Protein AF-A0A956BT69-F1 (afdb_monomer)

Solvent-accessible surface area (backbone atoms only — not comparable to full-atom values): 18659 Å² total; per-residue (Å²): 144,86,83,85,78,67,73,73,64,64,70,64,62,72,68,62,61,61,62,58,53,55,53,52,24,54,54,44,19,76,58,72,73,48,60,44,89,58,40,47,78,43,78,76,44,82,52,96,82,34,38,36,31,35,38,35,43,95,88,46,41,24,47,31,38,31,52,93,88,52,58,52,53,44,74,51,70,74,81,66,92,65,95,70,88,78,92,72,92,73,78,74,57,73,68,56,60,54,52,52,50,52,53,51,48,55,52,34,60,75,66,27,44,52,76,50,75,43,63,62,84,91,45,43,46,20,34,32,38,40,35,63,68,93,55,24,34,44,36,42,38,36,32,36,76,85,36,51,39,30,40,36,37,42,31,36,63,86,69,42,78,33,69,82,18,53,40,41,34,36,28,45,88,88,40,80,78,44,65,32,58,23,62,69,16,33,30,62,41,34,57,65,70,50,40,70,55,52,42,44,89,73,66,35,30,37,35,41,70,87,45,79,43,71,60,45,70,34,48,21,53,35,43,44,53,49,48,54,48,40,50,51,12,40,74,64,36,56,68,73,32,42,53,49,36,71,67,47,69,57,74,50,45,44,74,64,33,57,52,50,47,51,51,51,50,58,75,37,19,70,56,44,34,57,40,66,71,49,56,92,84,54,69,41,50,32,39,38,38,30,40,46,85,5,54,52,46,30,41,50,64,95,59,89,53,65,66,38,25,50,44,33,18,55,68,38,65,92,53,64,40,56,64,79,21,31,48,73,48,78,46,75,36,53,73,77,87,129

Structure (mmCIF, N/CA/C/O backbone):
data_AF-A0A956BT69-F1
#
_entry.id   AF-A0A956BT69-F1
#
loop_
_atom_site.group_PDB
_atom_site.id
_atom_site.type_symbol
_atom_site.label_atom_id
_atom_site.label_alt_id
_atom_site.label_comp_id
_atom_site.label_asym_id
_atom_site.label_entity_id
_atom_site.label_seq_id
_atom_site.pdbx_PDB_ins_code
_atom_site.Cartn_x
_atom_site.Cartn_y
_atom_site.Cartn_z
_atom_site.occupancy
_atom_site.B_iso_or_equiv
_atom_site.auth_seq_id
_atom_site.auth_comp_id
_atom_site.auth_asym_id
_atom_site.auth_atom_id
_atom_site.pdbx_PDB_model_num
ATOM 1 N N . MET A 1 1 ? -34.306 -24.511 -22.616 1.00 43.56 1 MET A N 1
ATOM 2 C CA . MET A 1 1 ? -33.792 -23.808 -23.816 1.00 43.56 1 MET A CA 1
ATOM 3 C C . MET A 1 1 ? -34.308 -22.359 -23.871 1.00 43.56 1 MET A C 1
ATOM 5 O O . MET A 1 1 ? -35.189 -22.070 -24.667 1.00 43.56 1 MET A O 1
ATOM 9 N N . ARG A 1 2 ? -33.835 -21.446 -22.999 1.00 45.47 2 ARG A N 1
ATOM 10 C CA . ARG A 1 2 ? -34.312 -20.036 -22.943 1.00 45.47 2 ARG A CA 1
ATOM 11 C C . ARG A 1 2 ? -33.241 -18.977 -22.580 1.00 45.47 2 ARG A C 1
ATOM 13 O O . ARG A 1 2 ? -33.600 -17.854 -22.268 1.00 45.47 2 ARG A O 1
ATOM 20 N N . PHE A 1 3 ? -31.940 -19.286 -22.655 1.00 47.00 3 PHE A N 1
ATOM 21 C CA . PHE A 1 3 ? -30.864 -18.360 -22.230 1.00 47.00 3 PHE A CA 1
ATOM 22 C C . PHE A 1 3 ? -29.949 -17.840 -23.357 1.00 47.00 3 PHE A C 1
ATOM 24 O O . PHE A 1 3 ? -28.934 -17.211 -23.088 1.00 47.00 3 PHE A O 1
ATOM 31 N N . MET A 1 4 ? -30.305 -18.048 -24.628 1.00 46.22 4 MET A N 1
ATOM 32 C CA . MET A 1 4 ? -29.420 -17.743 -25.767 1.00 46.22 4 MET A CA 1
ATOM 33 C C . MET A 1 4 ? -29.672 -16.368 -26.427 1.00 46.22 4 MET A C 1
ATOM 35 O O . MET A 1 4 ? -29.063 -16.054 -27.442 1.00 46.22 4 MET A O 1
ATOM 39 N N . GLY A 1 5 ? -30.564 -15.537 -25.867 1.00 47.81 5 GLY A N 1
ATOM 40 C CA . GLY A 1 5 ? -31.007 -14.272 -26.481 1.00 47.81 5 GLY A CA 1
ATOM 41 C C . GLY A 1 5 ? -30.349 -12.983 -25.964 1.00 47.81 5 GLY A C 1
ATOM 42 O O . GLY A 1 5 ? -30.549 -11.933 -26.562 1.00 47.81 5 GLY A O 1
ATOM 43 N N . VAL A 1 6 ? -29.572 -13.027 -24.873 1.00 52.25 6 VAL A N 1
ATOM 44 C CA . VAL A 1 6 ? -29.058 -11.805 -24.208 1.00 52.25 6 VAL A CA 1
ATOM 45 C C . VAL A 1 6 ? -27.625 -11.444 -24.639 1.00 52.25 6 VAL A C 1
ATOM 47 O O . VAL A 1 6 ? -27.215 -10.292 -24.534 1.00 52.25 6 VAL A O 1
ATOM 50 N N . ILE A 1 7 ? -26.870 -12.385 -25.218 1.00 51.25 7 ILE A N 1
ATOM 51 C CA . ILE A 1 7 ? -25.439 -12.196 -25.531 1.00 51.25 7 ILE A CA 1
ATOM 52 C C . ILE A 1 7 ? -25.203 -11.333 -26.791 1.00 51.25 7 ILE A C 1
ATOM 54 O O . ILE A 1 7 ? -24.144 -10.729 -26.938 1.00 51.25 7 ILE A O 1
ATOM 58 N N . VAL A 1 8 ? -26.196 -11.170 -27.672 1.00 51.66 8 VAL A N 1
ATOM 59 C CA . VAL A 1 8 ? -26.018 -10.427 -28.940 1.00 51.66 8 VAL A CA 1
ATOM 60 C C . VAL A 1 8 ? -26.110 -8.898 -28.767 1.00 51.66 8 VAL A C 1
ATOM 62 O O . VAL A 1 8 ? -25.608 -8.154 -29.605 1.00 51.66 8 VAL A O 1
ATOM 65 N N . ILE A 1 9 ? -26.666 -8.390 -27.660 1.00 53.84 9 ILE A N 1
ATOM 66 C CA . ILE A 1 9 ? -26.850 -6.936 -27.463 1.00 53.84 9 ILE A CA 1
ATOM 67 C C . ILE A 1 9 ? -25.584 -6.257 -26.897 1.00 53.84 9 ILE A C 1
ATOM 69 O O . ILE A 1 9 ? -25.357 -5.072 -27.141 1.00 53.84 9 ILE A O 1
ATOM 73 N N . ALA A 1 10 ? -24.694 -6.993 -26.221 1.00 51.69 10 ALA A N 1
ATOM 74 C CA . ALA A 1 10 ? -23.493 -6.417 -25.603 1.00 51.69 10 ALA A CA 1
ATOM 75 C C . ALA A 1 10 ? -22.372 -6.068 -26.609 1.00 51.69 10 ALA A C 1
ATOM 77 O O . ALA A 1 10 ? -21.609 -5.130 -26.381 1.00 51.69 10 ALA A O 1
ATOM 78 N N . ALA A 1 11 ? -22.296 -6.755 -27.756 1.00 53.62 11 ALA A N 1
ATOM 79 C CA . ALA A 1 11 ? -21.251 -6.511 -28.758 1.00 53.62 11 ALA A CA 1
ATOM 80 C C . ALA A 1 11 ? -21.463 -5.216 -29.573 1.00 53.62 11 ALA A C 1
ATOM 82 O O . ALA A 1 11 ? -20.505 -4.643 -30.090 1.00 53.62 11 ALA A O 1
ATOM 83 N N . ALA A 1 12 ? -22.696 -4.702 -29.654 1.00 55.75 12 ALA A N 1
ATOM 84 C CA . ALA A 1 12 ? -23.003 -3.483 -30.408 1.00 55.75 12 ALA A CA 1
ATOM 85 C C . ALA A 1 12 ? -22.623 -2.183 -29.666 1.00 55.75 12 ALA A C 1
ATOM 87 O O . ALA A 1 12 ? -22.457 -1.139 -30.297 1.00 55.75 12 ALA A O 1
ATOM 88 N N . ALA A 1 13 ? -22.441 -2.227 -28.341 1.00 55.25 13 ALA A N 1
ATOM 89 C CA . ALA A 1 13 ? -22.156 -1.035 -27.537 1.00 55.25 13 ALA A CA 1
ATOM 90 C C . ALA A 1 13 ? -20.693 -0.555 -27.637 1.00 55.25 13 ALA A C 1
ATOM 92 O O . ALA A 1 13 ? -20.420 0.631 -27.451 1.00 55.25 13 ALA A O 1
ATOM 93 N N . VAL A 1 14 ? -19.749 -1.439 -27.981 1.00 56.81 14 VAL A N 1
ATOM 94 C CA . VAL A 1 14 ? -18.308 -1.111 -27.995 1.00 56.81 14 VAL A CA 1
ATOM 95 C C . VAL A 1 14 ? -17.894 -0.325 -29.249 1.00 56.81 14 VAL A C 1
ATOM 97 O O . VAL A 1 14 ? -16.932 0.436 -29.213 1.00 56.81 14 VAL A O 1
ATOM 100 N N . LEU A 1 15 ? -18.651 -0.409 -30.348 1.00 55.16 15 LEU A N 1
ATOM 101 C CA . LEU A 1 15 ? -18.325 0.305 -31.593 1.00 55.16 15 LEU A CA 1
ATOM 102 C C . LEU A 1 15 ? -18.777 1.778 -31.602 1.00 55.16 15 LEU A C 1
ATOM 104 O O . LEU A 1 15 ? -18.305 2.564 -32.424 1.00 55.16 15 LEU A O 1
ATOM 108 N N . ALA A 1 16 ? -19.655 2.189 -30.682 1.00 57.00 16 ALA A N 1
ATOM 109 C CA . ALA A 1 16 ? -20.216 3.542 -30.672 1.00 57.00 16 ALA A CA 1
ATOM 110 C C . ALA A 1 16 ? -19.287 4.606 -30.049 1.00 57.00 16 ALA A C 1
ATOM 112 O O . ALA A 1 16 ? -19.453 5.802 -30.304 1.00 57.00 16 ALA A O 1
ATOM 113 N N . THR A 1 17 ? -18.286 4.210 -29.258 1.00 64.31 17 THR A N 1
ATOM 114 C CA . THR A 1 17 ? -17.391 5.150 -28.555 1.00 64.31 17 THR A CA 1
ATOM 115 C C . THR A 1 17 ? -16.343 5.787 -29.475 1.00 64.31 17 THR A C 1
ATOM 117 O O . THR A 1 17 ? -15.970 6.942 -29.266 1.00 64.31 17 THR A O 1
ATOM 120 N N . GLY A 1 18 ? -15.928 5.113 -30.555 1.00 66.56 18 GLY A N 1
ATOM 121 C CA . GLY A 1 18 ? -14.881 5.611 -31.462 1.00 66.56 18 GLY A CA 1
ATOM 122 C C . GLY A 1 18 ? -15.275 6.844 -32.292 1.00 66.56 18 GLY A C 1
ATOM 123 O O . GLY A 1 18 ? -14.442 7.709 -32.578 1.00 66.56 18 GLY A O 1
ATOM 124 N N . CYS A 1 19 ? -16.554 6.983 -32.654 1.00 81.00 19 CYS A N 1
ATOM 125 C CA . CYS A 1 19 ? -17.015 8.091 -33.497 1.00 81.00 19 CYS A CA 1
ATOM 126 C C . CYS A 1 19 ? -16.989 9.447 -32.776 1.00 81.00 19 CYS A C 1
ATOM 128 O O . CYS A 1 19 ? -16.717 10.477 -33.399 1.00 81.00 19 CYS A O 1
ATOM 130 N N . ALA A 1 20 ? -17.255 9.460 -31.468 1.00 82.69 20 ALA A N 1
ATOM 131 C CA . ALA A 1 20 ? -17.298 10.690 -30.686 1.00 82.69 20 ALA A CA 1
ATOM 132 C C . ALA A 1 20 ? -15.905 11.326 -30.558 1.00 82.69 20 ALA A C 1
ATOM 134 O O . ALA A 1 20 ? -15.764 12.538 -30.730 1.00 82.69 20 ALA A O 1
ATOM 135 N N . THR A 1 21 ? -14.876 10.509 -30.332 1.00 86.38 21 THR A N 1
ATOM 136 C CA . THR A 1 21 ? -13.490 10.966 -30.171 1.00 86.38 21 THR A CA 1
ATOM 137 C C . THR A 1 21 ? -12.932 11.537 -31.471 1.00 86.38 21 THR A C 1
ATOM 139 O O . THR A 1 21 ? -12.280 12.579 -31.460 1.00 86.38 21 THR A O 1
ATOM 142 N N . ARG A 1 22 ? -13.254 10.922 -32.619 1.00 91.00 22 ARG A N 1
ATOM 143 C CA . ARG A 1 22 ? -12.793 11.398 -33.934 1.00 91.00 22 ARG A CA 1
ATOM 144 C C . ARG A 1 22 ? -13.307 12.803 -34.263 1.00 91.00 22 ARG A C 1
ATOM 146 O O . ARG A 1 22 ? -12.554 13.614 -34.797 1.00 91.00 22 ARG A O 1
ATOM 153 N N . ARG A 1 23 ? -14.562 13.112 -33.906 1.00 92.31 23 ARG A N 1
ATOM 154 C CA . ARG A 1 23 ? -15.125 14.464 -34.075 1.00 92.31 23 ARG A CA 1
ATOM 155 C C . ARG A 1 23 ? -14.428 15.494 -33.186 1.00 92.31 23 ARG A C 1
ATOM 157 O O . ARG A 1 23 ? -14.128 16.575 -33.671 1.00 92.31 23 ARG A O 1
ATOM 164 N N . LEU A 1 24 ? -14.136 15.157 -31.926 1.00 93.75 24 LEU A N 1
ATOM 165 C CA . LEU A 1 24 ? -13.443 16.070 -31.006 1.00 93.75 24 LEU A CA 1
ATOM 166 C C . LEU A 1 24 ? -12.011 16.370 -31.461 1.00 93.75 24 LEU A C 1
ATOM 168 O O . LEU A 1 24 ? -11.619 17.529 -31.479 1.00 93.75 24 LEU A O 1
ATOM 172 N N . ARG A 1 25 ? -11.269 15.355 -31.922 1.00 96.38 25 ARG A N 1
ATOM 173 C CA . ARG A 1 25 ? -9.929 15.538 -32.508 1.00 96.38 25 ARG A CA 1
ATOM 174 C C . ARG A 1 25 ? -9.947 16.488 -33.702 1.00 96.38 25 ARG A C 1
ATOM 176 O O . ARG A 1 25 ? -9.137 17.404 -33.780 1.00 96.38 25 ARG A O 1
ATOM 183 N N . SER A 1 26 ? -10.901 16.291 -34.613 1.00 95.69 26 SER A N 1
ATOM 184 C CA . SER A 1 26 ? -11.056 17.162 -35.781 1.00 95.69 26 SER A CA 1
ATOM 185 C C . SER A 1 26 ? -11.445 18.589 -35.401 1.00 95.69 26 SER A C 1
ATOM 187 O O . SER A 1 26 ? -10.996 19.523 -36.054 1.00 95.69 26 SER A O 1
ATOM 189 N N . ALA A 1 27 ? -12.272 18.762 -34.368 1.00 94.75 27 ALA A N 1
ATOM 190 C CA . ALA A 1 27 ? -12.712 20.078 -33.924 1.00 94.75 27 ALA A CA 1
AT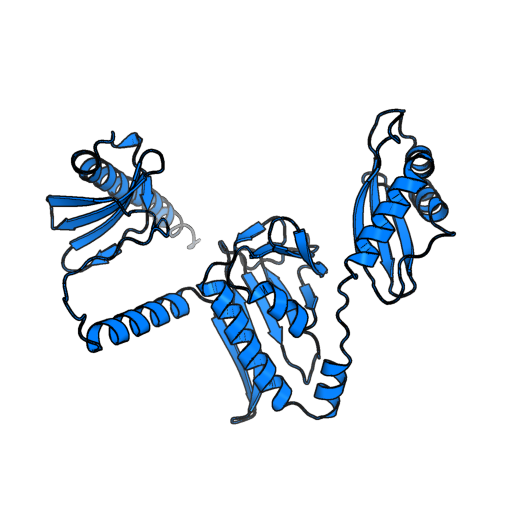OM 191 C C . ALA A 1 27 ? -11.604 20.841 -33.174 1.00 94.75 27 ALA A C 1
ATOM 193 O O . ALA A 1 27 ? -11.484 22.050 -33.325 1.00 94.75 27 ALA A O 1
ATOM 194 N N . SER A 1 28 ? -10.755 20.139 -32.416 1.00 96.50 28 SER A N 1
ATOM 195 C CA . SER A 1 28 ? -9.606 20.736 -31.723 1.00 96.50 28 SER A CA 1
ATOM 196 C C . SER A 1 28 ? -8.434 21.069 -32.646 1.00 96.50 28 SER A C 1
ATOM 198 O O . SER A 1 28 ? -7.686 21.993 -32.342 1.00 96.50 28 SER A O 1
ATOM 200 N N . ALA A 1 29 ? -8.274 20.358 -33.767 1.00 96.56 29 ALA A N 1
ATOM 201 C CA . ALA A 1 29 ? -7.150 20.546 -34.687 1.00 96.56 29 ALA A CA 1
ATOM 202 C C . ALA A 1 29 ? -6.982 21.993 -35.171 1.00 96.56 29 ALA A C 1
ATOM 204 O O . ALA A 1 29 ? -5.863 22.501 -35.184 1.00 96.56 29 ALA A O 1
ATOM 205 N N . GLY A 1 30 ? -8.085 22.680 -35.491 1.00 94.00 30 GLY A N 1
ATOM 206 C CA . GLY A 1 30 ? -8.039 24.073 -35.944 1.00 94.00 30 GLY A CA 1
ATOM 207 C C . GLY A 1 30 ? -7.507 25.039 -34.882 1.00 94.00 30 GLY A C 1
ATOM 208 O O . GLY A 1 30 ? -6.673 25.883 -35.188 1.00 94.00 30 GLY A O 1
ATOM 209 N N . SER A 1 31 ? -7.951 24.896 -33.630 1.00 93.62 31 SER A N 1
ATOM 210 C CA . SER A 1 31 ? -7.558 25.796 -32.536 1.00 93.62 31 SER A CA 1
ATOM 211 C C . SER A 1 31 ? -6.195 25.455 -31.927 1.00 93.62 31 SER A C 1
ATOM 213 O O . SER A 1 31 ? -5.517 26.345 -31.427 1.00 93.62 31 SER A O 1
ATOM 215 N N . VAL A 1 32 ? -5.808 24.175 -31.926 1.00 96.44 32 VAL A N 1
ATOM 216 C CA . VAL A 1 32 ? -4.539 23.695 -31.347 1.00 96.44 32 VAL A CA 1
ATOM 217 C C . VAL A 1 32 ? -3.378 23.821 -32.341 1.00 96.44 32 VAL A C 1
ATOM 219 O O . VAL A 1 32 ? -2.236 23.978 -31.923 1.00 96.44 32 VAL A O 1
ATOM 222 N N . GLY A 1 33 ? -3.653 23.784 -33.649 1.00 96.44 33 GLY A N 1
ATOM 223 C CA . GLY A 1 33 ? -2.620 23.832 -34.689 1.00 96.44 33 GLY A CA 1
ATOM 224 C C . GLY A 1 33 ? -1.943 22.484 -34.964 1.00 96.44 33 GLY A C 1
ATOM 225 O O . GLY A 1 33 ? -0.872 22.450 -35.560 1.00 96.44 33 GLY A O 1
ATOM 226 N N . CYS A 1 34 ? -2.565 21.376 -34.552 1.00 96.94 34 CYS A N 1
ATOM 227 C CA . CYS A 1 34 ? -2.060 20.017 -34.758 1.00 96.94 34 CYS A CA 1
ATOM 228 C C . CYS A 1 34 ? -2.964 19.206 -35.687 1.00 96.94 34 CYS A C 1
ATOM 230 O O . CYS A 1 34 ? -4.168 19.456 -35.774 1.00 96.94 34 CYS A O 1
ATOM 232 N N . ALA A 1 35 ? -2.414 18.189 -36.359 1.00 97.38 35 ALA A N 1
ATOM 233 C CA . ALA A 1 35 ? -3.241 17.293 -37.159 1.00 97.38 35 ALA A CA 1
ATOM 234 C C . ALA A 1 35 ? -4.143 16.439 -36.242 1.00 97.38 35 ALA A C 1
ATOM 236 O O . ALA A 1 35 ? -3.704 16.011 -35.176 1.00 97.38 35 ALA A O 1
ATOM 237 N N . PRO A 1 36 ? -5.382 16.097 -36.651 1.00 97.00 36 PRO A N 1
ATOM 238 C CA . PRO A 1 36 ? -6.314 15.359 -35.793 1.00 97.00 36 PRO A CA 1
ATOM 239 C C . PRO A 1 36 ? -5.787 14.019 -35.259 1.00 97.00 36 PRO A C 1
ATOM 241 O O . PRO A 1 36 ? -6.270 13.537 -34.242 1.00 97.00 36 PRO A O 1
ATOM 244 N N . ARG A 1 37 ? -4.839 13.378 -35.954 1.00 96.12 37 ARG A N 1
ATOM 245 C CA . ARG A 1 37 ? -4.241 12.103 -35.523 1.00 96.12 37 ARG A CA 1
ATOM 246 C C . ARG A 1 37 ? -3.218 12.257 -34.394 1.00 96.12 37 ARG A C 1
ATOM 248 O O . ARG A 1 37 ? -3.014 11.291 -33.673 1.00 96.12 37 ARG A O 1
ATOM 255 N N . ASP A 1 38 ? -2.655 13.452 -34.240 1.00 96.94 38 ASP A N 1
ATOM 256 C CA . ASP A 1 38 ? -1.624 13.782 -33.251 1.00 96.94 38 ASP A CA 1
ATOM 257 C C . ASP A 1 38 ? -2.233 14.380 -31.968 1.00 96.94 38 ASP A C 1
ATOM 259 O O . ASP A 1 38 ? -1.510 14.803 -31.072 1.00 96.94 38 ASP A O 1
ATOM 263 N N . ILE A 1 39 ? -3.572 14.434 -31.888 1.00 96.19 39 ILE A N 1
ATOM 264 C CA . ILE A 1 39 ? -4.317 14.966 -30.746 1.00 96.19 39 ILE A CA 1
ATOM 265 C C . ILE A 1 39 ? -4.922 13.820 -29.936 1.00 96.19 39 ILE A C 1
ATOM 267 O O . ILE A 1 39 ? -5.811 13.091 -30.401 1.00 96.19 39 ILE A O 1
ATOM 271 N N . GLU A 1 40 ? -4.512 13.717 -28.680 1.00 96.56 40 GLU A N 1
ATOM 272 C CA . GLU A 1 40 ? -5.143 12.849 -27.692 1.00 96.56 40 GLU A CA 1
ATOM 273 C C . GLU A 1 40 ? -6.224 13.616 -26.929 1.00 96.56 40 GLU A C 1
ATOM 275 O O . GLU A 1 40 ? -6.065 14.790 -26.610 1.00 96.56 40 GLU A O 1
ATOM 280 N N . ILE A 1 41 ? -7.373 12.980 -26.681 1.00 96.31 41 ILE A N 1
ATOM 281 C CA . ILE A 1 41 ? -8.520 13.620 -26.023 1.00 96.31 41 ILE A CA 1
ATOM 282 C C . ILE A 1 41 ? -8.743 12.949 -24.671 1.00 96.31 41 ILE A C 1
ATOM 284 O O . ILE A 1 41 ? -9.005 11.748 -24.618 1.00 96.31 41 ILE A O 1
ATOM 288 N N . GLY A 1 42 ? -8.702 13.737 -23.600 1.00 92.94 42 GLY A N 1
ATOM 289 C CA . GLY A 1 42 ? -8.949 13.316 -22.222 1.00 92.94 42 GLY A CA 1
ATOM 290 C C . GLY A 1 42 ? -10.060 14.125 -21.547 1.00 92.94 42 GLY A C 1
ATOM 291 O O . GLY A 1 42 ? -10.571 15.101 -22.100 1.00 92.94 42 GLY A O 1
ATOM 292 N N . ASN A 1 43 ? -10.455 13.707 -20.341 1.00 90.00 43 ASN A N 1
ATOM 293 C CA . ASN A 1 43 ? -11.319 14.464 -19.417 1.00 90.00 43 ASN A CA 1
ATOM 294 C C . ASN A 1 43 ? -12.563 15.107 -20.062 1.00 90.00 43 ASN A C 1
ATOM 296 O O . ASN A 1 43 ? -12.873 16.280 -19.845 1.00 90.00 43 ASN A O 1
ATOM 300 N N . THR A 1 44 ? -13.281 14.349 -20.893 1.00 93.81 44 THR A N 1
ATOM 301 C CA . THR A 1 44 ? -14.474 14.865 -21.571 1.00 93.81 44 THR A CA 1
ATOM 302 C C . THR A 1 44 ? -15.637 14.987 -20.587 1.00 93.81 44 THR A C 1
ATOM 304 O O . THR A 1 44 ? -16.082 13.996 -20.017 1.00 93.81 44 THR A O 1
ATOM 307 N N . SER A 1 45 ? -16.180 16.192 -20.437 1.00 89.19 45 SER A N 1
ATOM 308 C CA . SER A 1 45 ? -17.376 16.474 -19.646 1.00 89.19 45 SER A CA 1
ATOM 309 C C . SER A 1 45 ? -18.482 17.040 -20.540 1.00 89.19 45 SER A C 1
ATOM 311 O O . SER A 1 45 ? -18.239 17.859 -21.433 1.00 89.19 45 SER A O 1
ATOM 313 N N . ARG A 1 46 ? -19.717 16.576 -20.333 1.00 90.56 46 ARG A N 1
ATOM 314 C CA . ARG A 1 46 ? -20.904 17.051 -21.052 1.00 90.56 46 ARG A CA 1
ATOM 315 C C . ARG A 1 46 ? -21.777 17.812 -20.064 1.00 90.56 46 ARG A C 1
ATOM 317 O O . ARG A 1 46 ? -22.243 17.237 -19.087 1.00 90.56 46 ARG A O 1
ATOM 324 N N . ARG A 1 47 ? -21.979 19.102 -20.308 1.00 87.88 47 ARG A N 1
ATOM 325 C CA . ARG A 1 47 ? -22.916 19.956 -19.572 1.00 87.88 47 ARG A CA 1
ATOM 326 C C . ARG A 1 47 ? -24.120 20.245 -20.464 1.00 87.88 47 ARG A C 1
ATOM 328 O O . ARG A 1 47 ? -24.032 20.115 -21.682 1.00 87.88 47 ARG A O 1
ATOM 335 N N . LEU A 1 48 ? -25.240 20.644 -19.862 1.00 84.25 48 LEU A N 1
ATOM 336 C CA . LEU A 1 48 ? -26.454 21.012 -20.605 1.00 84.25 48 LEU A CA 1
ATOM 337 C C . LEU A 1 48 ? -26.187 22.116 -21.633 1.00 84.25 48 LEU A C 1
ATOM 339 O O . LEU A 1 48 ? -26.756 22.098 -22.717 1.00 84.25 48 LEU A O 1
ATOM 343 N N . THR A 1 49 ? -25.293 23.046 -21.300 1.00 85.38 49 THR A N 1
ATOM 344 C CA . THR A 1 49 ? -24.958 24.162 -22.177 1.00 85.38 49 THR A CA 1
ATOM 345 C C . THR A 1 49 ? -23.871 23.823 -23.186 1.00 85.38 49 THR A C 1
ATOM 347 O O . THR A 1 49 ? -23.919 24.379 -24.264 1.00 85.38 49 THR A O 1
ATOM 350 N N . GLY A 1 50 ? -22.946 22.892 -22.923 1.00 91.06 50 GLY A N 1
ATOM 351 C CA . GLY A 1 50 ? -21.801 22.648 -23.807 1.00 91.06 50 GLY A CA 1
ATOM 352 C C . GLY A 1 50 ? -20.952 21.440 -23.431 1.00 91.06 50 GLY A C 1
ATOM 353 O O . GLY A 1 50 ? -21.279 20.669 -22.529 1.00 91.06 50 GLY A O 1
ATOM 354 N N . ARG A 1 51 ? -19.830 21.259 -24.125 1.00 94.06 51 ARG A N 1
ATOM 355 C CA . ARG A 1 51 ? -18.856 20.197 -23.832 1.00 94.06 51 ARG A CA 1
ATOM 356 C C . ARG A 1 51 ? -17.512 20.808 -23.486 1.00 94.06 51 ARG A C 1
ATOM 358 O O . ARG A 1 51 ? -17.109 21.783 -24.107 1.00 94.06 51 ARG A O 1
ATOM 365 N N . THR A 1 52 ? -16.817 20.211 -22.528 1.00 95.88 52 THR A N 1
ATOM 366 C CA . THR A 1 52 ? -15.417 20.533 -22.232 1.00 95.88 52 THR A CA 1
ATOM 367 C C . THR A 1 52 ? -14.587 19.268 -22.336 1.00 95.88 52 THR A C 1
ATOM 369 O O . THR A 1 52 ? -15.080 18.183 -22.035 1.00 95.88 52 THR A O 1
ATOM 372 N N . TRP A 1 53 ? -13.347 19.378 -22.783 1.00 97.12 53 TRP A N 1
ATOM 373 C CA . TRP A 1 53 ? -12.411 18.258 -22.844 1.00 97.12 53 TRP A CA 1
ATOM 374 C C . TRP A 1 53 ? -10.981 18.783 -22.793 1.00 97.12 53 TRP A C 1
ATOM 376 O O . TRP A 1 53 ? -10.743 19.970 -23.012 1.00 97.12 53 TRP A O 1
ATOM 386 N N . THR A 1 54 ? -10.037 17.904 -22.496 1.00 96.94 54 THR A N 1
ATOM 387 C CA . THR A 1 54 ? -8.608 18.200 -22.574 1.00 96.94 54 THR A CA 1
ATOM 388 C C . THR A 1 54 ? -8.072 17.619 -23.878 1.00 96.94 54 THR A C 1
ATOM 390 O O . THR A 1 54 ? -8.424 16.494 -24.232 1.00 96.94 54 THR A O 1
ATOM 393 N N . ALA A 1 55 ? -7.271 18.386 -24.610 1.00 96.88 55 ALA A N 1
ATOM 394 C CA . ALA A 1 55 ? -6.580 17.942 -25.813 1.00 96.88 55 ALA A CA 1
ATOM 395 C C . ALA A 1 55 ? -5.071 17.995 -25.563 1.00 96.88 55 ALA A C 1
ATOM 397 O O . ALA A 1 55 ? -4.576 19.019 -25.109 1.00 96.88 55 ALA A O 1
ATOM 398 N N . GLU A 1 56 ? -4.347 16.923 -25.849 1.00 97.12 56 GLU A N 1
ATOM 399 C CA . GLU A 1 56 ? -2.888 16.886 -25.761 1.00 97.12 56 GLU A CA 1
ATOM 400 C C . GLU A 1 56 ? -2.301 16.732 -27.161 1.00 97.12 56 GLU A C 1
ATOM 402 O O . GLU A 1 56 ? -2.755 15.887 -27.933 1.00 97.12 56 GLU A O 1
ATOM 407 N N . CYS A 1 57 ? -1.324 17.569 -27.500 1.00 97.12 57 CYS A N 1
ATOM 408 C CA . CYS A 1 57 ? -0.581 17.484 -28.749 1.00 97.12 57 CYS A CA 1
ATOM 409 C C . CYS A 1 57 ? 0.910 17.672 -28.477 1.00 97.12 57 CYS A C 1
ATOM 411 O O . CYS A 1 57 ? 1.315 18.710 -27.958 1.00 97.12 57 CYS A O 1
ATOM 413 N N . HIS A 1 58 ? 1.727 16.676 -28.835 1.00 94.94 58 HIS A N 1
ATOM 414 C CA . HIS A 1 58 ? 3.185 16.701 -28.645 1.00 94.94 58 HIS A CA 1
ATOM 415 C C . HIS A 1 58 ? 3.621 17.105 -27.217 1.00 94.94 58 HIS A C 1
ATOM 417 O O . HIS A 1 58 ? 4.582 17.852 -27.046 1.00 94.94 58 HIS A O 1
ATOM 423 N N . GLY A 1 59 ? 2.896 16.641 -26.192 1.00 91.56 59 GLY A N 1
ATOM 424 C CA . GLY A 1 59 ? 3.154 16.957 -24.780 1.00 91.56 59 GLY A CA 1
ATOM 425 C C . GLY A 1 59 ? 2.602 18.305 -24.299 1.00 91.56 59 GLY A C 1
ATOM 426 O O . GLY A 1 59 ? 2.626 18.581 -23.104 1.00 91.56 59 GLY A O 1
ATOM 427 N N . ALA A 1 60 ? 2.062 19.147 -25.188 1.00 94.56 60 ALA A N 1
ATOM 428 C CA . ALA A 1 60 ? 1.350 20.360 -24.800 1.00 94.56 60 ALA A CA 1
ATOM 429 C C . ALA A 1 60 ? -0.127 20.047 -24.532 1.00 94.56 60 ALA A C 1
ATOM 431 O O . ALA A 1 60 ? -0.830 19.497 -25.384 1.00 94.56 60 ALA A O 1
ATOM 432 N N . VAL A 1 61 ? -0.609 20.427 -23.349 1.00 95.44 61 VAL A N 1
ATOM 433 C CA . VAL A 1 61 ? -1.982 20.174 -22.904 1.00 95.44 61 VAL A CA 1
ATOM 434 C C . VAL A 1 61 ? -2.834 21.428 -23.098 1.00 95.44 61 VAL A C 1
ATOM 436 O O . VAL A 1 61 ? -2.438 22.534 -22.739 1.00 95.44 61 VAL A O 1
ATOM 439 N N . TYR A 1 62 ? -4.037 21.265 -23.638 1.00 96.50 62 TYR A N 1
ATOM 440 C CA . TYR A 1 62 ? -4.992 22.331 -23.923 1.00 96.50 62 TYR A CA 1
ATOM 441 C C . TYR A 1 62 ? -6.336 22.020 -23.267 1.00 96.50 62 TYR A C 1
ATOM 443 O O . TYR A 1 62 ? -6.841 20.901 -23.358 1.00 96.50 62 TYR A O 1
ATOM 451 N N . GLN A 1 63 ? -6.963 23.021 -22.652 1.00 97.19 63 GLN A N 1
ATOM 452 C CA . GLN A 1 63 ? -8.359 22.934 -22.238 1.00 97.19 63 GLN A CA 1
ATOM 453 C C . GLN A 1 63 ? -9.249 23.436 -23.365 1.00 97.19 63 GLN A C 1
ATOM 455 O O . GLN A 1 63 ? -9.186 24.606 -23.739 1.00 97.19 63 GLN A O 1
ATOM 460 N N . CYS A 1 64 ? -10.109 22.564 -23.873 1.00 97.00 64 CYS A N 1
ATOM 461 C CA . CYS A 1 64 ? -11.066 22.888 -24.914 1.00 97.00 64 CYS A CA 1
ATOM 462 C C . CYS A 1 64 ? -12.486 22.967 -24.348 1.00 97.00 64 CYS A C 1
ATOM 464 O O . CYS A 1 64 ? -12.882 22.214 -23.449 1.00 97.00 64 CYS A O 1
ATOM 466 N N . SER A 1 65 ? -13.274 23.879 -24.906 1.00 96.06 65 SER A N 1
ATOM 467 C CA . SER A 1 65 ? -14.712 23.970 -24.677 1.00 96.06 65 SER A CA 1
ATOM 468 C C . SER A 1 65 ? -15.432 24.270 -25.986 1.00 96.06 65 SER A C 1
ATOM 470 O O . SER A 1 65 ? -14.871 24.926 -26.863 1.00 96.06 65 SER A O 1
ATOM 472 N N . GLY A 1 66 ? -16.654 23.760 -26.134 1.00 92.81 66 GLY A N 1
ATOM 473 C CA . GLY A 1 66 ? -17.443 23.984 -27.338 1.00 92.81 66 GLY A CA 1
ATOM 474 C C . GLY A 1 66 ? -18.950 23.982 -27.115 1.00 92.81 66 GLY A C 1
ATOM 475 O O . GLY A 1 66 ? -19.483 23.202 -26.312 1.00 92.81 66 GLY A O 1
ATOM 476 N N . LEU A 1 67 ? -19.615 24.860 -27.865 1.00 90.12 67 LEU A N 1
ATOM 477 C CA . LEU A 1 67 ? -21.063 25.035 -27.956 1.00 90.12 67 LEU A CA 1
ATOM 478 C C . LEU A 1 67 ? -21.455 24.802 -29.422 1.00 90.12 67 LEU A C 1
ATOM 480 O O . LEU A 1 67 ? -21.181 25.628 -30.283 1.00 90.12 67 LEU A O 1
ATOM 484 N N . GLY A 1 68 ? -22.054 23.652 -29.738 1.00 86.38 68 GLY A N 1
ATOM 485 C CA . GLY A 1 68 ? -22.349 23.304 -31.134 1.00 86.38 68 GLY A CA 1
ATOM 486 C C . GLY A 1 68 ? -21.081 22.994 -31.940 1.00 86.38 68 GLY A C 1
ATOM 487 O O . GLY A 1 68 ? -20.400 22.010 -31.642 1.00 86.38 68 GLY A O 1
ATOM 488 N N . THR A 1 69 ? -20.807 23.786 -32.981 1.00 85.25 69 THR A N 1
ATOM 489 C CA . THR A 1 69 ? -19.635 23.643 -33.868 1.00 85.25 69 THR A CA 1
ATOM 490 C C . THR A 1 69 ? -18.460 24.536 -33.487 1.00 85.25 69 THR A C 1
ATOM 492 O O . THR A 1 69 ? -17.354 24.284 -33.959 1.00 85.25 69 THR A O 1
ATOM 495 N N . ASP A 1 70 ? -18.676 25.536 -32.631 1.00 91.06 70 ASP A N 1
ATOM 496 C CA . ASP A 1 70 ? -17.625 26.463 -32.224 1.00 91.06 70 ASP A CA 1
ATOM 497 C C . ASP A 1 70 ? -16.802 25.850 -31.095 1.00 91.06 70 ASP A C 1
ATOM 499 O O . ASP A 1 70 ? -17.338 25.434 -30.061 1.00 91.06 70 ASP A O 1
ATOM 503 N N . VAL A 1 71 ? -15.490 25.773 -31.314 1.00 95.94 71 VAL A N 1
ATOM 504 C CA . VAL A 1 71 ? -14.526 25.208 -30.371 1.00 95.94 71 VAL A CA 1
ATOM 505 C C . VAL A 1 71 ? -13.444 26.230 -30.084 1.00 95.94 71 VAL A C 1
ATOM 507 O O . VAL A 1 71 ? -12.794 26.741 -30.993 1.00 95.94 71 VAL A O 1
ATOM 510 N N . THR A 1 72 ? -13.218 26.462 -28.795 1.00 96.44 72 THR A N 1
ATOM 511 C CA . THR A 1 72 ? -12.112 27.276 -28.301 1.00 96.44 72 THR A CA 1
ATOM 512 C C . THR A 1 72 ? -11.246 26.410 -27.405 1.00 96.44 72 THR A C 1
ATOM 514 O O . THR A 1 72 ? -11.736 25.825 -26.435 1.00 96.44 72 THR A O 1
ATOM 517 N N . CYS A 1 73 ? -9.958 26.336 -27.729 1.00 96.81 73 CYS A N 1
ATOM 518 C CA . CYS A 1 73 ? -8.949 25.673 -26.915 1.00 96.81 73 CYS A CA 1
ATOM 519 C C . CYS A 1 73 ? -7.962 26.715 -26.390 1.00 96.81 73 CYS A C 1
ATOM 521 O O . CYS A 1 73 ? -7.527 27.596 -27.129 1.00 96.81 73 CYS A O 1
ATOM 523 N N . SER A 1 74 ? -7.603 26.616 -25.116 1.00 96.56 74 SER A N 1
ATOM 524 C CA . SER A 1 74 ? -6.576 27.452 -24.495 1.00 96.56 74 SER A CA 1
ATOM 525 C C . SER A 1 74 ? -5.491 26.556 -23.907 1.00 96.56 74 SER A C 1
ATOM 527 O O . SER A 1 74 ? -5.832 25.518 -23.334 1.00 96.56 74 SER A O 1
ATOM 529 N N . PRO A 1 75 ? -4.199 26.906 -24.048 1.00 95.06 75 PRO A N 1
ATOM 530 C CA . PRO A 1 75 ? -3.127 26.107 -23.476 1.00 95.06 75 PRO A CA 1
ATOM 531 C C . PRO A 1 75 ? -3.313 26.039 -21.962 1.00 95.06 75 PRO A C 1
ATOM 533 O O . PRO A 1 75 ? -3.428 27.067 -21.287 1.00 95.06 75 PRO A O 1
ATOM 536 N N . LEU A 1 76 ? -3.347 24.819 -21.432 1.00 92.25 76 LEU A N 1
ATOM 537 C CA . LEU A 1 76 ? -3.198 24.587 -20.011 1.00 92.25 76 LEU A CA 1
ATOM 538 C C . LEU A 1 76 ? -1.721 24.851 -19.743 1.00 92.25 76 LEU A C 1
ATOM 540 O O . LEU A 1 76 ? -0.880 23.984 -19.960 1.00 92.25 76 LEU A O 1
ATOM 544 N N . ARG A 1 77 ? -1.381 26.089 -19.371 1.00 79.31 77 ARG A N 1
ATOM 545 C CA . ARG A 1 77 ? -0.033 26.366 -18.886 1.00 79.31 77 ARG A CA 1
ATOM 546 C C . ARG A 1 77 ? 0.190 25.395 -17.737 1.00 79.31 77 ARG A C 1
ATOM 548 O O . ARG A 1 77 ? -0.499 25.496 -16.717 1.00 79.31 77 ARG A O 1
ATOM 555 N N . GLU A 1 78 ? 1.113 24.447 -17.921 1.00 56.75 78 GLU A N 1
ATOM 556 C CA . GLU A 1 78 ? 1.757 23.808 -16.787 1.00 56.75 78 GLU A CA 1
ATOM 557 C C . GLU A 1 78 ? 2.095 24.956 -15.859 1.00 56.75 78 GLU A C 1
ATOM 559 O O . GLU A 1 78 ? 2.698 25.951 -16.272 1.00 56.75 78 GLU A O 1
ATOM 564 N N . SER A 1 79 ? 1.553 24.894 -14.652 1.00 46.94 79 SER A N 1
ATOM 565 C CA . SER A 1 79 ? 1.845 25.875 -13.628 1.00 46.94 79 SER A CA 1
ATOM 566 C C . SER A 1 79 ? 3.293 25.639 -13.222 1.00 46.94 79 SER A C 1
ATOM 568 O O . SER A 1 79 ? 3.573 25.073 -12.171 1.00 46.94 79 SER A O 1
ATOM 570 N N . VAL A 1 80 ? 4.220 26.021 -14.102 1.00 47.72 80 VAL A N 1
ATOM 571 C CA . VAL A 1 80 ? 5.600 26.270 -13.760 1.00 47.72 80 VAL A CA 1
ATOM 572 C C . VAL A 1 80 ? 5.483 27.338 -12.697 1.00 47.72 80 VAL A C 1
ATOM 574 O O . VAL A 1 80 ? 5.025 28.451 -12.957 1.00 47.72 80 VAL A O 1
ATOM 577 N N . ALA A 1 81 ? 5.773 26.939 -11.465 1.00 51.06 81 ALA A N 1
ATOM 578 C CA . ALA A 1 81 ? 5.941 27.832 -10.345 1.00 51.06 81 ALA A CA 1
ATOM 579 C C . ALA A 1 81 ? 6.979 28.886 -10.755 1.00 51.06 81 ALA A C 1
ATOM 581 O O . ALA A 1 81 ? 8.185 28.679 -10.699 1.00 51.06 81 ALA A O 1
ATOM 582 N N . SER A 1 82 ? 6.494 29.996 -11.286 1.00 42.12 82 SER A N 1
ATOM 583 C CA . SER A 1 82 ? 7.267 31.159 -11.677 1.00 42.12 82 SER A CA 1
ATOM 584 C C . SER A 1 82 ? 6.395 32.355 -11.377 1.00 42.12 82 SER A C 1
ATOM 586 O O . SER A 1 82 ? 5.533 32.780 -12.137 1.00 42.12 82 SER A O 1
ATOM 588 N N . SER A 1 83 ? 6.594 32.780 -10.136 1.00 50.84 83 SER A N 1
ATOM 589 C CA . SER A 1 83 ? 6.472 34.131 -9.626 1.00 50.84 83 SER A CA 1
ATOM 590 C C . SER A 1 83 ? 6.574 35.208 -10.716 1.00 50.84 83 SER A C 1
ATOM 592 O O . SER A 1 83 ? 7.648 35.748 -10.953 1.00 50.84 83 SER A O 1
ATOM 594 N N . GLU A 1 84 ? 5.442 35.606 -11.284 1.00 45.50 84 GLU A N 1
ATOM 595 C CA . GLU A 1 84 ? 5.252 36.957 -11.804 1.00 45.50 84 GLU A CA 1
ATOM 596 C C . GLU A 1 84 ? 3.944 37.514 -11.246 1.00 45.50 84 GLU A C 1
ATOM 598 O O . GLU A 1 84 ? 2.857 36.978 -11.460 1.00 45.50 84 GLU A O 1
ATOM 603 N N . ARG A 1 85 ? 4.085 38.586 -10.461 1.00 57.81 85 ARG A N 1
ATOM 604 C CA . ARG A 1 85 ? 2.999 39.398 -9.910 1.00 57.81 85 ARG A CA 1
ATOM 605 C C . ARG A 1 85 ? 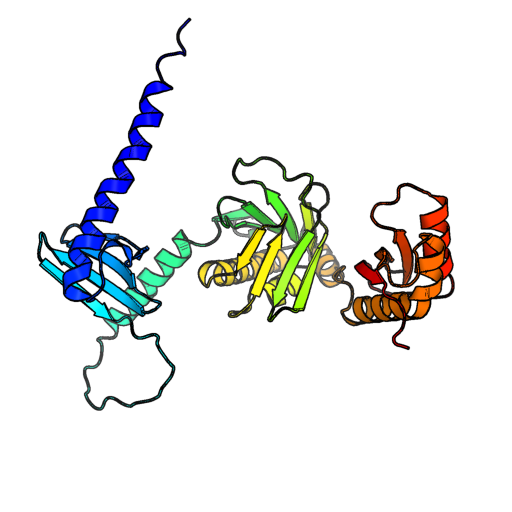2.126 39.952 -11.042 1.00 57.81 85 ARG A C 1
ATOM 607 O O . ARG A 1 85 ? 2.637 40.741 -11.836 1.00 57.81 85 ARG A O 1
ATOM 614 N N . PRO A 1 86 ? 0.804 39.717 -11.037 1.00 49.06 86 PRO A N 1
ATOM 615 C CA . PRO A 1 86 ? -0.132 40.571 -11.740 1.00 49.06 86 PRO A CA 1
ATOM 616 C C . PRO A 1 86 ? -0.654 41.625 -10.762 1.00 49.06 86 PRO A C 1
ATOM 618 O O . PRO A 1 86 ? -1.466 41.353 -9.876 1.00 49.06 86 PRO A O 1
ATOM 621 N N . SER A 1 87 ? -0.194 42.857 -10.944 1.00 53.06 87 SER A N 1
ATOM 622 C CA . SER A 1 87 ? -0.903 44.039 -10.468 1.00 53.06 87 SER A CA 1
ATOM 623 C C . SER A 1 87 ? -2.169 44.211 -11.311 1.00 53.06 87 SER A C 1
ATOM 625 O O . SER A 1 87 ? -2.106 44.786 -12.389 1.00 53.06 87 SER A O 1
ATOM 627 N N . SER A 1 88 ? -3.308 43.694 -10.849 1.00 49.41 88 SER A N 1
ATOM 628 C CA . SER A 1 88 ? -4.643 44.230 -11.159 1.00 49.41 88 SER A CA 1
ATOM 629 C C . SER A 1 88 ? -5.684 43.526 -10.290 1.00 49.41 88 SER A C 1
ATOM 631 O O . SER A 1 88 ? -5.945 42.331 -10.424 1.00 49.41 88 SER A O 1
ATOM 633 N N . MET A 1 89 ? -6.224 44.281 -9.338 1.00 48.84 89 MET A N 1
ATOM 634 C CA . MET A 1 89 ? -7.165 43.847 -8.314 1.00 48.84 89 MET A CA 1
ATOM 635 C C . MET A 1 89 ? -8.550 43.570 -8.910 1.00 48.84 89 MET A C 1
ATOM 637 O O . MET A 1 89 ? -9.387 44.462 -9.001 1.00 48.84 89 MET A O 1
ATOM 641 N N . GLY A 1 90 ? -8.819 42.316 -9.254 1.00 53.00 90 GLY A N 1
ATOM 642 C CA . GLY A 1 90 ? -10.166 41.761 -9.190 1.00 53.00 90 GLY A CA 1
ATOM 643 C C . GLY A 1 90 ? -10.218 40.841 -7.983 1.00 53.00 90 GLY A C 1
ATOM 644 O O . GLY A 1 90 ? -9.756 39.712 -8.080 1.00 53.00 90 GLY A O 1
ATOM 645 N N . VAL A 1 91 ? -10.700 41.327 -6.835 1.00 57.56 91 VAL A N 1
ATOM 646 C CA . VAL A 1 91 ? -10.889 40.497 -5.636 1.00 57.56 91 VAL A CA 1
ATOM 647 C C . VAL A 1 91 ? -11.904 39.408 -6.000 1.00 57.56 91 VAL A C 1
ATOM 649 O O . VAL A 1 91 ? -13.066 39.749 -6.242 1.00 57.56 91 VAL A O 1
ATOM 652 N N . PRO A 1 92 ? -11.517 38.121 -6.094 1.00 54.78 92 PRO A N 1
ATOM 653 C CA . PRO A 1 92 ? -12.504 37.066 -6.245 1.00 54.78 92 PRO A CA 1
ATOM 654 C C . PRO A 1 92 ? -13.422 37.138 -5.025 1.00 54.78 92 PRO A C 1
ATOM 656 O O . PRO A 1 92 ? -12.948 37.175 -3.887 1.00 54.78 92 PRO A O 1
ATOM 659 N N . SER A 1 93 ? -14.735 37.227 -5.250 1.00 57.75 93 SER A N 1
ATOM 660 C CA . SER A 1 93 ? -15.680 37.241 -4.139 1.00 57.75 93 SER A CA 1
ATOM 661 C C . SER A 1 93 ? -15.472 35.964 -3.322 1.00 57.75 93 SER A C 1
ATOM 663 O O . SER A 1 93 ? -15.401 34.858 -3.863 1.00 57.75 93 SER A O 1
ATOM 665 N N . SER A 1 94 ? -15.335 36.111 -2.006 1.00 67.38 94 SER A N 1
ATOM 666 C CA . SER A 1 94 ? -15.085 35.016 -1.057 1.00 67.38 94 SER A CA 1
ATOM 667 C C . SER A 1 94 ? -16.111 33.877 -1.160 1.00 67.38 94 SER A C 1
ATOM 669 O O . SER A 1 94 ? -15.808 32.731 -0.832 1.00 67.38 94 SER A O 1
ATOM 671 N N . ALA A 1 95 ? -17.301 34.169 -1.691 1.00 71.69 95 ALA A N 1
ATOM 672 C CA . ALA A 1 95 ? -18.340 33.192 -1.989 1.00 71.69 95 ALA A CA 1
ATOM 673 C C . ALA A 1 95 ? -17.945 32.187 -3.092 1.00 71.69 95 ALA A C 1
ATOM 675 O O . ALA A 1 95 ? -18.312 31.016 -3.000 1.00 71.69 95 ALA A O 1
ATOM 676 N N . GLY A 1 96 ? -17.181 32.606 -4.110 1.00 77.25 96 GLY A N 1
ATOM 677 C CA . GLY A 1 96 ? -16.742 31.727 -5.201 1.00 77.25 96 GLY A CA 1
ATOM 678 C C . GLY A 1 96 ? -15.712 30.693 -4.745 1.00 77.25 96 GLY A C 1
ATOM 679 O O . GLY A 1 96 ? -15.859 29.506 -5.024 1.00 77.25 96 GLY A O 1
ATOM 680 N N . ALA A 1 97 ? -14.728 31.12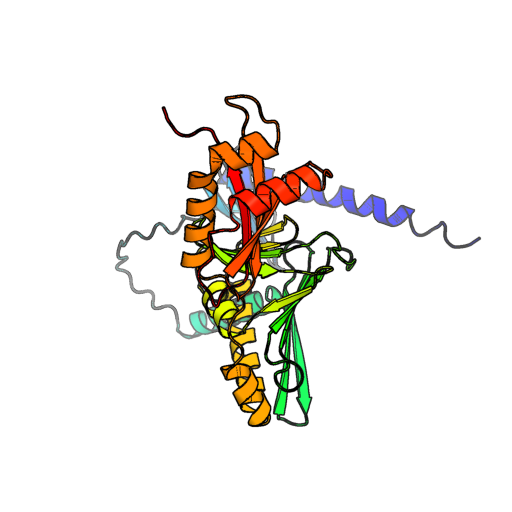2 -3.949 1.00 77.38 97 ALA A N 1
ATOM 681 C CA . ALA A 1 97 ? -13.683 30.237 -3.431 1.00 77.38 97 ALA A CA 1
ATOM 682 C C . ALA A 1 97 ? -14.244 29.132 -2.517 1.00 77.38 97 ALA A C 1
ATOM 684 O O . ALA A 1 97 ? -13.834 27.978 -2.620 1.00 77.38 97 ALA A O 1
ATOM 685 N N . ALA A 1 98 ? -15.220 29.459 -1.662 1.00 78.88 98 ALA A N 1
ATOM 686 C CA . ALA A 1 98 ? -15.876 28.472 -0.805 1.00 78.88 98 ALA A CA 1
ATOM 687 C C . ALA A 1 98 ? -16.711 27.457 -1.610 1.00 78.88 98 ALA A C 1
ATOM 689 O O . ALA A 1 98 ? -16.713 26.267 -1.294 1.00 78.88 98 ALA A O 1
ATOM 690 N N . ALA A 1 99 ? -17.402 27.906 -2.663 1.00 82.19 99 ALA A N 1
ATOM 691 C CA . ALA A 1 99 ? -18.174 27.025 -3.536 1.00 82.19 99 ALA A CA 1
ATOM 692 C C . ALA A 1 99 ? -17.272 26.081 -4.352 1.00 82.19 99 ALA A C 1
ATOM 694 O O . ALA A 1 99 ? -17.572 24.891 -4.467 1.00 82.19 99 ALA A O 1
ATOM 695 N N . ASP A 1 100 ? -16.149 26.584 -4.869 1.00 80.50 100 ASP A N 1
ATOM 696 C CA . ASP A 1 100 ? -15.174 25.777 -5.605 1.00 80.50 100 ASP A CA 1
ATOM 697 C C . ASP A 1 100 ? -14.448 24.778 -4.694 1.00 80.50 100 ASP A C 1
ATOM 699 O O . ASP A 1 100 ? -14.247 23.628 -5.092 1.00 80.50 100 ASP A O 1
ATOM 703 N N . ALA A 1 101 ? -14.126 25.167 -3.454 1.00 79.31 101 ALA A N 1
ATOM 704 C CA . ALA A 1 101 ? -13.575 24.260 -2.449 1.00 79.31 101 ALA A CA 1
ATOM 705 C C . ALA A 1 101 ? -14.542 23.106 -2.142 1.00 79.31 101 ALA A C 1
ATOM 707 O O . ALA A 1 101 ? -14.145 21.946 -2.235 1.00 79.31 101 ALA A O 1
ATOM 708 N N . ARG A 1 102 ? -15.828 23.405 -1.897 1.00 83.44 102 ARG A N 1
ATOM 709 C CA . ARG A 1 102 ? -16.865 22.380 -1.671 1.00 83.44 102 ARG A CA 1
ATOM 710 C C . ARG A 1 102 ? -17.039 21.447 -2.864 1.00 83.44 102 ARG A C 1
ATOM 712 O O . ARG A 1 102 ? -17.125 20.238 -2.697 1.00 83.44 102 ARG A O 1
ATOM 719 N N . ARG A 1 103 ? -17.065 21.985 -4.087 1.00 86.44 103 ARG A N 1
ATOM 720 C CA . ARG A 1 103 ? -17.183 21.162 -5.301 1.00 86.44 103 ARG A CA 1
ATOM 721 C C . ARG A 1 103 ? -15.956 20.269 -5.500 1.00 86.44 103 ARG A C 1
ATOM 723 O O . ARG A 1 103 ? -16.090 19.138 -5.964 1.00 86.44 103 ARG A O 1
ATOM 730 N N . ARG A 1 104 ? -14.758 20.775 -5.195 1.00 79.94 104 ARG A N 1
ATOM 731 C CA . ARG A 1 104 ? -13.521 19.989 -5.246 1.00 79.94 104 ARG A CA 1
ATOM 732 C C . ARG A 1 104 ? -13.543 18.869 -4.210 1.00 79.94 104 ARG A C 1
ATOM 734 O O . ARG A 1 104 ? -13.169 17.754 -4.551 1.00 79.94 104 ARG A O 1
ATOM 741 N N . GLU A 1 105 ? -14.002 19.152 -2.998 1.00 77.75 105 GLU A N 1
ATOM 742 C CA . GLU A 1 105 ? -14.188 18.152 -1.948 1.00 77.75 105 GLU A CA 1
ATOM 743 C C . GLU A 1 105 ? -15.177 17.063 -2.386 1.00 77.75 105 GLU A C 1
ATOM 745 O O . GLU A 1 105 ? -14.814 15.894 -2.389 1.00 77.75 105 GLU A O 1
ATOM 750 N N . GLU A 1 106 ? -16.345 17.432 -2.921 1.00 81.56 106 GLU A N 1
ATOM 751 C CA . GLU A 1 106 ? -17.339 16.472 -3.425 1.00 81.56 106 GLU A CA 1
ATOM 752 C C . GLU A 1 106 ? -16.780 15.574 -4.550 1.00 81.56 106 GLU A C 1
ATOM 754 O O . GLU A 1 106 ? -17.092 14.385 -4.647 1.00 81.56 106 GLU A O 1
ATOM 759 N N . LEU A 1 107 ? -15.923 16.117 -5.422 1.00 78.75 107 LEU A N 1
ATOM 760 C CA . LEU A 1 107 ? -15.247 15.329 -6.456 1.00 78.75 107 LEU A CA 1
ATOM 761 C C . LEU A 1 107 ? -14.201 14.374 -5.875 1.00 78.75 107 LEU A C 1
ATOM 763 O O . LEU A 1 107 ? -14.093 13.248 -6.358 1.00 78.75 107 LEU A O 1
ATOM 767 N N . LEU A 1 108 ? -13.441 14.813 -4.869 1.00 76.50 108 LEU A N 1
ATOM 768 C CA . LEU A 1 108 ? -12.486 13.958 -4.166 1.00 76.50 108 LEU A CA 1
ATOM 769 C C . LEU A 1 108 ? -13.212 12.834 -3.423 1.00 76.50 108 LEU A C 1
ATOM 771 O O . LEU A 1 108 ? -12.750 11.703 -3.475 1.00 76.50 108 LEU A O 1
ATOM 775 N N . GLU A 1 109 ? -14.375 13.101 -2.833 1.00 74.88 109 GLU A N 1
ATOM 776 C CA . GLU A 1 109 ? -15.203 12.083 -2.174 1.00 74.88 109 GLU A CA 1
ATOM 777 C C . GLU A 1 109 ? -15.725 11.032 -3.147 1.00 74.88 109 GLU A C 1
ATOM 779 O O . GLU A 1 109 ? -15.691 9.842 -2.854 1.00 74.88 109 GLU A O 1
ATOM 784 N N . ARG A 1 110 ? -16.139 11.445 -4.349 1.00 82.12 110 ARG A N 1
ATOM 785 C CA . ARG A 1 110 ? -16.571 10.504 -5.395 1.00 82.12 110 ARG A CA 1
ATOM 786 C C . ARG A 1 110 ? -15.426 9.672 -5.979 1.00 82.12 110 ARG A C 1
ATOM 788 O O . ARG A 1 110 ? -15.690 8.642 -6.592 1.00 82.12 110 ARG A O 1
ATOM 795 N N . GLN A 1 111 ? -14.185 10.145 -5.873 1.00 85.12 111 GLN A N 1
ATOM 796 C CA . GLN A 1 111 ? -12.996 9.486 -6.431 1.00 85.12 111 GLN A CA 1
ATOM 797 C C . GLN A 1 111 ? -12.151 8.753 -5.383 1.00 85.12 111 GLN A C 1
ATOM 799 O O . GLN A 1 111 ? -11.266 7.984 -5.764 1.00 85.12 111 GLN A O 1
ATOM 804 N N . GLY A 1 112 ? -12.388 9.030 -4.103 1.00 89.19 112 GLY A N 1
ATOM 805 C CA . GLY A 1 112 ? -11.682 8.458 -2.968 1.00 89.19 112 GLY A CA 1
ATOM 806 C C . GLY A 1 112 ? -12.133 7.033 -2.644 1.00 89.19 112 GLY A C 1
ATOM 807 O O . GLY A 1 112 ? -12.960 6.451 -3.352 1.00 89.19 112 GLY A O 1
ATOM 808 N N . PRO A 1 113 ? -11.568 6.439 -1.583 1.00 95.88 113 PRO A N 1
ATOM 809 C CA . PRO A 1 113 ? -11.982 5.119 -1.133 1.00 95.88 113 PRO A CA 1
ATOM 810 C C . PRO A 1 113 ? -13.414 5.127 -0.591 1.00 95.88 113 PRO A C 1
ATOM 812 O O . PRO A 1 113 ? -13.888 6.121 -0.039 1.00 95.88 113 PRO A O 1
ATOM 815 N N . ALA A 1 114 ? -14.084 3.982 -0.696 1.00 95.56 114 ALA A N 1
ATOM 816 C CA . ALA A 1 114 ? -15.349 3.751 -0.008 1.00 95.56 114 ALA A CA 1
ATOM 817 C C . ALA A 1 114 ? -15.082 3.377 1.456 1.00 95.56 114 ALA A C 1
ATOM 819 O O . ALA A 1 114 ? -14.248 2.507 1.719 1.00 95.56 114 ALA A O 1
ATOM 820 N N . PHE A 1 115 ? -15.796 4.009 2.388 1.00 96.06 115 PHE A N 1
ATOM 821 C CA . PHE A 1 115 ? -15.674 3.747 3.820 1.00 96.06 115 PHE A CA 1
ATOM 822 C C . PHE A 1 115 ? -16.874 2.967 4.359 1.00 96.06 115 PHE A C 1
ATOM 824 O O . PHE A 1 115 ? -18.024 3.295 4.071 1.00 96.06 115 PHE A O 1
ATOM 831 N N . GLU A 1 116 ? -16.588 1.969 5.186 1.00 97.62 116 GLU A N 1
ATOM 832 C CA . GLU A 1 116 ? -17.553 1.243 6.008 1.00 97.62 116 GLU A CA 1
ATOM 833 C C . GLU A 1 116 ? -17.125 1.374 7.477 1.00 97.62 116 GLU A C 1
ATOM 835 O O . GLU A 1 116 ? -15.935 1.316 7.797 1.00 97.62 116 GLU A O 1
ATOM 840 N N . PHE A 1 117 ? -18.089 1.551 8.379 1.00 97.44 117 PHE A N 1
ATOM 841 C CA . PHE A 1 117 ? -17.830 1.791 9.799 1.00 97.44 117 PHE A CA 1
ATOM 842 C C . PHE A 1 117 ? -18.522 0.732 10.650 1.00 97.44 117 PHE A C 1
ATOM 844 O O . PHE A 1 117 ? -19.720 0.496 10.492 1.00 97.44 117 PHE A O 1
ATOM 851 N N . ALA A 1 118 ? -17.786 0.134 11.583 1.00 97.25 118 ALA A N 1
ATOM 852 C CA . ALA A 1 118 ? -18.356 -0.699 12.633 1.00 97.25 118 ALA A CA 1
ATOM 853 C C . ALA A 1 118 ? -18.631 0.184 13.855 1.00 97.25 118 ALA A C 1
ATOM 855 O O . ALA A 1 118 ? -17.707 0.795 14.395 1.00 97.25 118 ALA A O 1
ATOM 856 N N . ARG A 1 119 ? -19.896 0.277 14.279 1.00 97.81 119 ARG A N 1
ATOM 857 C CA . ARG A 1 119 ? -20.323 1.114 15.409 1.00 97.81 119 ARG A CA 1
ATOM 858 C C . ARG A 1 119 ? -21.073 0.303 16.458 1.00 97.81 119 ARG A C 1
ATOM 860 O O . ARG A 1 119 ? -21.821 -0.610 16.122 1.00 97.81 119 ARG A O 1
ATOM 867 N N . ASP A 1 120 ? -20.888 0.689 17.713 1.00 96.88 120 ASP A N 1
ATOM 868 C CA . ASP A 1 120 ? -21.659 0.235 18.872 1.00 96.88 120 ASP A CA 1
ATOM 869 C C . ASP A 1 120 ? -22.310 1.469 19.513 1.00 96.88 120 ASP A C 1
ATOM 871 O O . ASP A 1 120 ? -21.662 2.256 20.212 1.00 96.88 120 ASP A O 1
ATOM 875 N N . GLY A 1 121 ? -23.572 1.717 19.152 1.00 96.12 121 GLY A N 1
ATOM 876 C CA . GLY A 1 121 ? -24.213 3.014 19.366 1.00 96.12 121 GLY A CA 1
ATOM 877 C C . GLY A 1 121 ? -23.465 4.130 18.627 1.00 96.12 121 GLY A C 1
ATOM 878 O O . GLY A 1 121 ? -23.226 4.041 17.425 1.00 96.12 121 GLY A O 1
ATOM 879 N N . GLU A 1 122 ? -23.062 5.167 19.359 1.00 95.94 122 GLU A N 1
ATOM 880 C CA . GLU A 1 122 ? -22.283 6.289 18.812 1.00 95.94 122 GLU A CA 1
ATOM 881 C C . GLU A 1 122 ? -20.780 5.990 18.713 1.00 95.94 122 GLU A C 1
ATOM 883 O O . GLU A 1 122 ? -20.049 6.704 18.027 1.00 95.94 122 GLU A O 1
ATOM 888 N N . ARG A 1 123 ? -20.292 4.932 19.375 1.00 96.94 123 ARG A N 1
ATOM 889 C CA . ARG A 1 123 ? -18.858 4.629 19.435 1.00 96.94 123 ARG A CA 1
ATOM 890 C C . ARG A 1 123 ? -18.400 3.947 18.161 1.00 96.94 123 ARG A C 1
ATOM 892 O O . ARG A 1 123 ? -18.938 2.908 17.773 1.00 96.94 123 ARG A O 1
ATOM 899 N N . LEU A 1 124 ? -17.369 4.504 17.539 1.00 97.44 124 LEU A N 1
ATOM 900 C CA . LEU A 1 124 ? -16.685 3.857 16.434 1.00 97.44 124 LEU A CA 1
ATOM 901 C C . LEU A 1 124 ? -15.794 2.736 16.984 1.00 97.44 124 LEU A C 1
ATOM 903 O O . LEU A 1 124 ? -14.942 2.986 17.827 1.00 97.44 124 LEU A O 1
ATOM 907 N N . ARG A 1 125 ? -16.014 1.503 16.524 1.00 97.81 125 ARG A N 1
ATOM 908 C CA . ARG A 1 125 ? -15.279 0.294 16.943 1.00 97.81 125 ARG A CA 1
ATOM 909 C C . ARG A 1 125 ? -14.275 -0.177 15.896 1.00 97.81 125 ARG A C 1
ATOM 911 O O . ARG A 1 125 ? -13.332 -0.893 16.209 1.00 97.81 125 ARG A O 1
ATOM 918 N N . GLY A 1 126 ? -14.486 0.214 14.646 1.00 97.44 126 GLY A N 1
ATOM 919 C CA . GLY A 1 126 ? -13.591 -0.123 13.555 1.00 97.44 126 GLY A CA 1
ATOM 920 C C . GLY A 1 126 ? -13.956 0.601 12.273 1.00 97.44 126 GLY A C 1
ATOM 921 O O . GLY A 1 126 ? -15.074 1.093 12.098 1.00 97.44 126 GLY A O 1
ATOM 922 N N . VAL A 1 127 ? -12.993 0.650 11.368 1.00 98.44 127 VAL A N 1
ATOM 923 C CA . VAL A 1 127 ? -13.118 1.300 10.069 1.00 98.44 127 VAL A CA 1
ATOM 924 C C . VAL A 1 127 ? -12.576 0.386 8.986 1.00 98.44 127 VAL A C 1
ATOM 926 O O . VAL A 1 127 ? -11.572 -0.307 9.161 1.00 98.44 127 VAL A O 1
ATOM 929 N N . ARG A 1 128 ? -13.244 0.406 7.839 1.00 98.31 128 ARG A N 1
ATOM 930 C CA . ARG A 1 128 ? -12.798 -0.258 6.628 1.00 98.31 128 ARG A CA 1
ATOM 931 C C . ARG A 1 128 ? -12.783 0.732 5.475 1.00 98.31 128 ARG A C 1
ATOM 933 O O . ARG A 1 128 ? -13.775 1.412 5.237 1.00 98.31 128 ARG A O 1
ATOM 940 N N . ALA A 1 129 ? -11.674 0.786 4.748 1.00 98.00 129 ALA A N 1
ATOM 941 C CA . ALA A 1 129 ? -11.508 1.605 3.553 1.00 98.00 129 ALA A CA 1
ATOM 942 C C . ALA A 1 129 ? -11.222 0.718 2.338 1.00 98.00 129 ALA A C 1
ATOM 944 O O . ALA A 1 129 ? -10.329 -0.127 2.379 1.00 98.00 129 ALA A O 1
ATOM 945 N N . THR A 1 130 ? -11.960 0.924 1.248 1.00 97.50 130 THR A N 1
ATOM 946 C CA . THR A 1 130 ? -11.792 0.191 -0.013 1.00 97.50 130 THR A CA 1
ATOM 947 C C . THR A 1 130 ? -11.326 1.137 -1.112 1.00 97.50 130 THR A C 1
ATOM 949 O O . THR A 1 130 ? -12.098 1.949 -1.623 1.00 97.50 130 THR A O 1
ATOM 952 N N . PHE A 1 131 ? -10.063 1.009 -1.505 1.00 96.69 131 PHE A N 1
ATOM 953 C CA . PHE A 1 131 ? -9.466 1.715 -2.634 1.00 96.69 131 PHE A CA 1
ATOM 954 C C . PHE A 1 131 ? -9.608 0.864 -3.894 1.00 96.69 131 PHE A C 1
ATOM 956 O O . PHE A 1 131 ? -9.437 -0.349 -3.829 1.00 96.69 131 PHE A O 1
ATOM 963 N N . SER A 1 132 ? -9.897 1.481 -5.044 1.00 95.62 132 SER A N 1
ATOM 964 C CA . SER A 1 132 ? -10.135 0.756 -6.308 1.00 95.62 132 SER A CA 1
ATOM 965 C C . SER A 1 132 ? -9.179 1.161 -7.446 1.00 95.62 132 SER A C 1
ATOM 967 O O . SER A 1 132 ? -9.628 1.651 -8.491 1.00 95.62 132 SER A O 1
ATOM 969 N N . PRO A 1 133 ? -7.848 1.036 -7.282 1.00 94.31 133 PRO A N 1
ATOM 970 C CA . PRO A 1 133 ? -6.909 1.407 -8.335 1.00 94.31 133 PRO A CA 1
ATOM 971 C C . PRO A 1 133 ? -7.033 0.489 -9.558 1.00 94.31 133 PRO A C 1
ATOM 973 O O . PRO A 1 133 ? -6.763 -0.707 -9.502 1.00 94.31 133 PRO A O 1
ATOM 976 N N . ARG A 1 134 ? -7.393 1.074 -10.710 1.00 90.25 134 ARG A N 1
ATOM 977 C CA . ARG A 1 134 ? -7.469 0.373 -12.011 1.00 90.25 134 ARG A CA 1
ATOM 978 C C . ARG A 1 134 ? -8.334 -0.901 -11.970 1.00 90.25 134 ARG A C 1
ATOM 980 O O . ARG A 1 134 ? -8.038 -1.875 -12.653 1.00 90.25 134 ARG A O 1
ATOM 987 N N . GLY A 1 135 ? -9.401 -0.884 -11.173 1.00 90.94 135 GLY A N 1
ATOM 988 C CA . GLY A 1 135 ? -10.340 -1.999 -11.028 1.00 90.94 135 GLY A CA 1
ATOM 989 C C . GLY A 1 135 ? -9.960 -3.006 -9.943 1.00 90.94 135 GLY A C 1
ATOM 990 O O . GLY A 1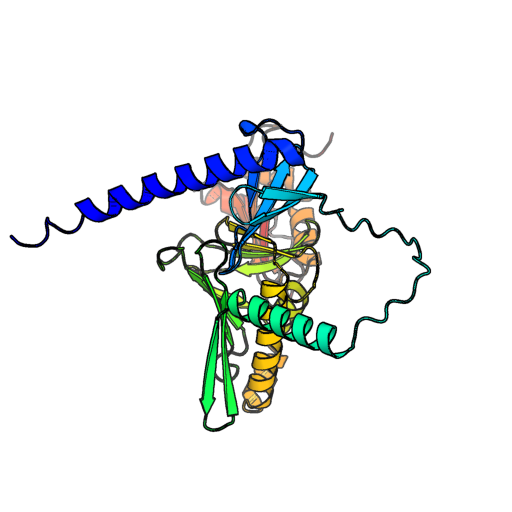 135 ? -10.864 -3.569 -9.339 1.00 90.94 135 GLY A O 1
ATOM 991 N N . ALA A 1 136 ? -8.674 -3.188 -9.629 1.00 93.81 136 ALA A N 1
ATOM 992 C CA . ALA A 1 136 ? -8.267 -3.966 -8.458 1.00 93.81 136 ALA A CA 1
ATOM 993 C C . ALA A 1 136 ? -8.699 -3.254 -7.170 1.00 93.81 136 ALA A C 1
ATOM 995 O O . ALA A 1 136 ? -8.799 -2.027 -7.153 1.00 93.81 136 ALA A O 1
ATOM 996 N N . GLN A 1 137 ? -8.932 -4.008 -6.096 1.00 95.81 137 GLN A N 1
ATOM 997 C CA . GLN A 1 137 ? -9.314 -3.452 -4.800 1.00 95.81 137 GLN A CA 1
ATOM 998 C C . GLN A 1 137 ? -8.210 -3.666 -3.772 1.00 95.81 137 GLN A C 1
ATOM 1000 O O . GLN A 1 137 ? -7.729 -4.783 -3.604 1.00 95.81 137 GLN A O 1
ATOM 1005 N N . LEU A 1 138 ? -7.855 -2.606 -3.052 1.00 96.50 138 LEU A N 1
ATOM 1006 C CA . LEU A 1 138 ? -7.094 -2.670 -1.811 1.00 96.50 138 LEU A CA 1
ATOM 1007 C C . LEU A 1 138 ? -8.053 -2.338 -0.670 1.00 96.50 138 LEU A C 1
ATOM 1009 O O . LEU A 1 138 ? -8.611 -1.242 -0.627 1.00 96.50 138 LEU A O 1
ATOM 1013 N N . VAL A 1 139 ? -8.247 -3.278 0.243 1.00 97.38 139 VAL A N 1
ATOM 1014 C CA . VAL A 1 139 ? -9.142 -3.132 1.389 1.00 97.38 139 VAL A CA 1
ATOM 1015 C C . VAL A 1 139 ? -8.298 -3.082 2.653 1.00 97.38 139 VAL A C 1
ATOM 1017 O O . VAL A 1 139 ? -7.591 -4.039 2.961 1.00 97.38 139 VAL A O 1
ATOM 1020 N N . LEU A 1 140 ? -8.406 -1.985 3.393 1.00 97.94 140 LEU A N 1
ATOM 1021 C CA . LEU A 1 140 ? -7.812 -1.814 4.715 1.00 97.94 140 LEU A CA 1
ATOM 1022 C C . LEU A 1 140 ? -8.913 -1.946 5.756 1.00 97.94 140 LEU A C 1
ATOM 1024 O O . LEU A 1 140 ? -9.954 -1.311 5.614 1.00 97.94 140 LEU A O 1
ATOM 1028 N N . THR A 1 141 ? -8.698 -2.754 6.786 1.00 98.25 141 THR A N 1
ATOM 1029 C CA . THR A 1 141 ? -9.628 -2.921 7.905 1.00 98.25 141 THR A CA 1
ATOM 1030 C C . THR A 1 141 ? -8.865 -2.750 9.204 1.00 98.25 141 THR A C 1
ATOM 1032 O O . THR A 1 141 ? -7.832 -3.384 9.400 1.00 98.25 141 THR A O 1
ATOM 1035 N N . TYR A 1 142 ? -9.374 -1.903 10.090 1.00 98.06 142 TYR A N 1
ATOM 1036 C CA . TYR A 1 142 ? -8.813 -1.697 11.415 1.00 98.06 142 TYR A CA 1
ATOM 1037 C C . TYR A 1 142 ? -9.912 -1.811 12.465 1.00 98.06 142 TYR A C 1
ATOM 1039 O O . TYR A 1 142 ? -10.907 -1.086 12.412 1.00 98.06 142 TYR A O 1
ATOM 1047 N N . ALA A 1 143 ? -9.738 -2.754 13.386 1.00 97.69 143 ALA A N 1
ATOM 1048 C CA . ALA A 1 143 ? -10.673 -3.059 14.461 1.00 97.69 143 ALA A CA 1
ATOM 1049 C C . ALA A 1 143 ? -9.856 -3.394 15.722 1.00 97.69 143 ALA A C 1
ATOM 1051 O O . ALA A 1 143 ? -9.656 -4.575 16.009 1.00 97.69 143 ALA A O 1
ATOM 1052 N N . PRO A 1 144 ? -9.366 -2.377 16.459 1.00 96.06 144 PRO A N 1
ATOM 1053 C CA . PRO A 1 144 ? -8.336 -2.528 17.496 1.00 96.06 144 PRO A CA 1
ATOM 1054 C C . PRO A 1 144 ? -8.706 -3.505 18.617 1.00 96.06 144 PRO A C 1
ATOM 1056 O O . PRO A 1 144 ? -7.832 -4.088 19.247 1.00 96.06 144 PRO A O 1
ATOM 1059 N N . GLU A 1 145 ? -9.999 -3.723 18.859 1.00 94.56 145 GLU A N 1
ATOM 1060 C CA . GLU A 1 145 ? -10.475 -4.692 19.854 1.00 94.56 145 GLU A CA 1
ATOM 1061 C C . GLU A 1 145 ? -10.246 -6.147 19.442 1.00 94.56 145 GLU A C 1
ATOM 1063 O O . GLU A 1 145 ? -10.091 -7.016 20.294 1.00 94.56 145 GLU A O 1
ATOM 1068 N N . SER A 1 146 ? -10.268 -6.416 18.136 1.00 94.81 146 SER A N 1
ATOM 1069 C CA . SER A 1 146 ? -10.066 -7.752 17.568 1.00 94.81 146 SER A CA 1
ATOM 1070 C C . SER A 1 146 ? -8.635 -7.957 17.084 1.00 94.81 146 SER A C 1
ATOM 1072 O O . SER A 1 146 ? -8.117 -9.068 17.158 1.00 94.81 146 SER A O 1
ATOM 1074 N N . ASP A 1 147 ? -8.013 -6.903 16.558 1.00 93.81 147 ASP A N 1
ATOM 1075 C CA . ASP A 1 147 ? -6.685 -6.949 15.964 1.00 93.81 147 ASP A CA 1
ATOM 1076 C C . ASP A 1 147 ? -5.999 -5.579 16.104 1.00 93.81 147 ASP A C 1
ATOM 1078 O O . ASP A 1 147 ? -6.515 -4.593 15.567 1.00 93.81 147 ASP A O 1
ATOM 1082 N N . PRO A 1 148 ? -4.851 -5.485 16.800 1.00 93.44 148 PRO A N 1
ATOM 1083 C CA . PRO A 1 148 ? -4.125 -4.225 16.944 1.00 93.44 148 PRO A CA 1
ATOM 1084 C C . PRO A 1 148 ? -3.462 -3.759 15.638 1.00 93.44 148 PRO A C 1
ATOM 1086 O O . PRO A 1 148 ? -3.008 -2.617 15.559 1.00 93.44 148 PRO A O 1
ATOM 1089 N N . LEU A 1 149 ? -3.398 -4.614 14.611 1.00 95.12 149 LEU A N 1
ATOM 1090 C CA . LEU A 1 149 ? -2.822 -4.297 13.307 1.00 95.12 149 LEU A CA 1
ATOM 1091 C C . LEU A 1 149 ? -3.905 -3.972 12.271 1.00 95.12 149 LEU A C 1
ATOM 1093 O O . LEU A 1 149 ? -5.046 -4.426 12.340 1.00 95.12 149 LEU A O 1
ATOM 1097 N N . VAL A 1 150 ? -3.530 -3.204 11.248 1.00 96.75 150 VAL A N 1
ATOM 1098 C CA . VAL A 1 150 ? -4.362 -2.999 10.061 1.00 96.75 150 VAL A CA 1
ATOM 1099 C C . VAL A 1 150 ? -4.306 -4.260 9.210 1.00 96.75 150 VAL A C 1
ATOM 1101 O O . VAL A 1 150 ? -3.258 -4.610 8.662 1.00 96.75 150 VAL A O 1
ATOM 1104 N N . ALA A 1 151 ? -5.450 -4.918 9.055 1.00 96.44 151 ALA A N 1
ATOM 1105 C CA . ALA A 1 151 ? -5.619 -5.990 8.092 1.00 96.44 151 ALA A CA 1
ATOM 1106 C C . ALA A 1 151 ? -5.722 -5.391 6.685 1.00 96.44 151 ALA A C 1
ATOM 1108 O O . ALA A 1 151 ? -6.610 -4.588 6.388 1.00 96.44 151 ALA A O 1
ATOM 1109 N N . LEU A 1 152 ? -4.811 -5.791 5.808 1.00 96.56 152 LEU A N 1
ATOM 1110 C CA . LEU A 1 152 ? -4.745 -5.368 4.419 1.00 96.56 152 LEU A CA 1
ATOM 1111 C C . LEU A 1 152 ? -5.102 -6.563 3.540 1.00 96.56 152 LEU A C 1
ATOM 1113 O O . LEU A 1 152 ? -4.547 -7.640 3.708 1.00 96.56 152 LEU A O 1
ATOM 1117 N N . SER A 1 153 ? -6.013 -6.392 2.587 1.00 95.81 153 SER A N 1
ATOM 1118 C CA . SER A 1 153 ? -6.306 -7.428 1.592 1.00 95.81 153 SER A CA 1
ATOM 1119 C C . SER A 1 153 ? -6.410 -6.846 0.194 1.00 95.81 153 SER A C 1
ATOM 1121 O O . SER A 1 153 ? -6.867 -5.717 0.007 1.00 95.81 153 SER A O 1
ATOM 1123 N N . VAL A 1 154 ? -5.977 -7.622 -0.793 1.00 94.94 154 VAL A N 1
ATOM 1124 C CA . VAL A 1 154 ? -5.992 -7.239 -2.200 1.00 94.94 154 VAL A CA 1
ATOM 1125 C C . VAL A 1 154 ? -6.907 -8.175 -2.976 1.00 94.94 154 VAL A C 1
ATOM 1127 O O . VAL A 1 154 ? -6.844 -9.392 -2.822 1.00 94.94 154 VAL A O 1
ATOM 1130 N N . ARG A 1 155 ? -7.755 -7.611 -3.836 1.00 94.88 155 ARG A N 1
ATOM 1131 C CA . ARG A 1 155 ? -8.637 -8.365 -4.735 1.00 94.88 155 ARG A CA 1
ATOM 1132 C C . ARG A 1 155 ? -8.430 -7.931 -6.175 1.00 94.88 155 ARG A C 1
ATOM 1134 O O . ARG A 1 155 ? -8.170 -6.758 -6.455 1.00 94.88 155 ARG A O 1
ATOM 1141 N N . GLY A 1 156 ? -8.557 -8.883 -7.091 1.00 91.38 156 GLY A N 1
ATOM 1142 C CA . GLY A 1 156 ? -8.489 -8.624 -8.522 1.00 91.38 156 GLY A CA 1
ATOM 1143 C C . GLY A 1 156 ? -9.675 -7.792 -9.021 1.00 91.38 156 GLY A C 1
ATOM 1144 O O . GLY A 1 156 ? -10.661 -7.620 -8.302 1.00 91.38 156 GLY A O 1
ATOM 1145 N N . PRO A 1 157 ? -9.610 -7.298 -10.268 1.00 88.00 157 PRO A N 1
ATOM 1146 C CA . PRO A 1 157 ? -10.685 -6.512 -10.872 1.00 88.00 157 PRO A CA 1
ATOM 1147 C C . PRO A 1 157 ? -12.020 -7.257 -10.966 1.00 88.00 157 PRO A C 1
ATOM 1149 O O . PRO A 1 157 ? -13.074 -6.638 -10.857 1.00 88.00 157 PRO A O 1
ATOM 1152 N N . ASP A 1 158 ? -11.977 -8.585 -11.077 1.00 87.19 158 ASP A N 1
ATOM 1153 C CA . ASP A 1 158 ? -13.168 -9.439 -11.109 1.00 87.19 158 ASP A CA 1
ATOM 1154 C C . ASP A 1 158 ? -13.651 -9.845 -9.701 1.00 87.19 158 ASP A C 1
ATOM 1156 O O . ASP A 1 158 ? -14.503 -10.718 -9.553 1.00 87.19 158 ASP A O 1
ATOM 1160 N N . GLY A 1 159 ? -13.071 -9.265 -8.643 1.00 80.62 159 GLY A N 1
ATOM 1161 C CA . GLY A 1 159 ? -13.336 -9.633 -7.248 1.00 80.62 159 GLY A CA 1
ATOM 1162 C C . GLY A 1 159 ? -12.712 -10.963 -6.812 1.00 80.62 159 GLY A C 1
ATOM 1163 O O . GLY A 1 159 ? -12.824 -11.326 -5.642 1.00 80.62 159 GLY A O 1
ATOM 1164 N N . GLY A 1 160 ? -12.043 -11.671 -7.728 1.00 81.50 160 GLY A N 1
ATOM 1165 C CA . GLY A 1 160 ? -11.306 -12.897 -7.440 1.00 81.50 160 GLY A CA 1
ATOM 1166 C C . GLY A 1 160 ? -10.104 -12.662 -6.523 1.00 81.50 160 GLY A C 1
ATOM 1167 O O . GLY A 1 160 ? -9.506 -11.578 -6.517 1.00 81.50 160 GLY A O 1
ATOM 1168 N N . SER A 1 161 ? -9.754 -13.697 -5.758 1.00 76.31 161 SER A N 1
ATOM 1169 C CA . SER A 1 161 ? -8.522 -13.724 -4.972 1.00 76.31 161 SER A CA 1
ATOM 1170 C C . SER A 1 161 ? -7.305 -13.625 -5.893 1.00 76.31 161 SER A C 1
ATOM 1172 O O . SER A 1 161 ? -7.289 -14.185 -6.992 1.00 76.31 161 SER A O 1
ATOM 1174 N N . LEU A 1 162 ? -6.289 -12.886 -5.454 1.00 79.44 162 LEU A N 1
ATOM 1175 C CA . LEU A 1 162 ? -5.000 -12.818 -6.131 1.00 79.44 162 LEU A CA 1
ATOM 1176 C C . LEU A 1 162 ? -4.013 -13.695 -5.365 1.00 79.44 162 LEU A C 1
ATOM 1178 O O . LEU A 1 162 ? -3.112 -13.185 -4.708 1.00 79.44 162 LEU A O 1
ATOM 1182 N N . ASP A 1 163 ? -4.164 -15.015 -5.479 1.00 76.88 163 ASP A N 1
ATOM 1183 C CA . ASP A 1 163 ? -3.370 -16.006 -4.725 1.00 76.88 163 ASP A CA 1
ATOM 1184 C C . ASP A 1 163 ? -1.853 -15.890 -4.971 1.00 76.88 163 ASP A C 1
ATOM 1186 O O . ASP A 1 163 ? -1.043 -16.403 -4.209 1.00 76.88 163 ASP A O 1
ATOM 1190 N N . ARG A 1 164 ? -1.449 -15.186 -6.036 1.00 82.06 164 ARG A N 1
ATOM 1191 C CA . ARG A 1 164 ? -0.044 -14.905 -6.385 1.00 82.06 164 ARG A CA 1
ATOM 1192 C C . ARG A 1 164 ? 0.459 -13.549 -5.896 1.00 82.06 164 ARG A C 1
ATOM 1194 O O . ARG A 1 164 ? 1.539 -13.110 -6.286 1.00 82.06 164 ARG A O 1
ATOM 1201 N N . CYS A 1 165 ? -0.342 -12.830 -5.123 1.00 88.56 165 CYS A N 1
ATOM 1202 C CA . CYS A 1 165 ? 0.056 -11.549 -4.581 1.00 88.56 165 CYS A CA 1
ATOM 1203 C C . CYS A 1 165 ? 0.816 -11.767 -3.279 1.00 88.56 165 CYS A C 1
ATOM 1205 O O . CYS A 1 165 ? 0.209 -12.086 -2.265 1.00 88.56 165 CYS A O 1
ATOM 1207 N N . GLU A 1 166 ? 2.137 -11.604 -3.326 1.00 90.69 166 GLU A N 1
ATOM 1208 C CA . GLU A 1 166 ? 3.017 -11.874 -2.180 1.00 90.69 166 GLU A CA 1
ATOM 1209 C C . GLU A 1 166 ? 3.357 -10.633 -1.350 1.00 90.69 166 GLU A C 1
ATOM 1211 O O . GLU A 1 166 ? 3.847 -10.739 -0.224 1.00 90.69 166 GLU A O 1
ATOM 1216 N N . SER A 1 167 ? 3.181 -9.438 -1.913 1.00 91.75 167 SER A N 1
ATOM 1217 C CA . SER A 1 167 ? 3.544 -8.203 -1.230 1.00 91.75 167 SER A CA 1
ATOM 1218 C C . SER A 1 167 ? 2.717 -7.003 -1.671 1.00 91.75 167 SER A C 1
ATOM 1220 O O . SER A 1 167 ? 2.286 -6.885 -2.823 1.00 91.75 167 SER A O 1
ATOM 1222 N N . PHE A 1 168 ? 2.537 -6.096 -0.718 1.00 94.56 168 PHE A N 1
ATOM 1223 C CA . PHE A 1 168 ? 2.138 -4.714 -0.916 1.00 94.56 168 PHE A CA 1
ATOM 1224 C C . PHE A 1 168 ? 3.311 -3.832 -0.490 1.00 94.56 168 PHE A C 1
ATOM 1226 O O . PHE A 1 168 ? 3.830 -3.979 0.614 1.00 94.56 168 PHE A O 1
ATOM 1233 N N . THR A 1 169 ? 3.751 -2.923 -1.349 1.00 94.12 169 THR A N 1
ATOM 1234 C CA . THR A 1 169 ? 4.851 -2.007 -1.049 1.00 94.12 169 THR A CA 1
ATOM 1235 C C . THR A 1 169 ? 4.425 -0.563 -1.236 1.00 94.12 169 THR A C 1
ATOM 1237 O O . THR A 1 169 ? 3.602 -0.254 -2.096 1.00 94.12 169 THR A O 1
ATOM 1240 N N . LEU A 1 170 ? 5.008 0.332 -0.443 1.00 94.69 170 LEU A N 1
ATOM 1241 C CA . LEU A 1 170 ? 5.020 1.763 -0.718 1.00 94.69 170 LEU A CA 1
ATOM 1242 C C . LEU A 1 170 ? 6.446 2.169 -1.082 1.00 94.69 170 LEU A C 1
ATOM 1244 O O . LEU A 1 170 ? 7.401 1.850 -0.373 1.00 94.69 170 LEU A O 1
ATOM 1248 N N . GLU A 1 171 ? 6.581 2.887 -2.189 1.00 92.56 171 GLU A N 1
ATOM 1249 C CA . GLU A 1 171 ? 7.829 3.456 -2.690 1.00 92.56 171 GLU A CA 1
ATOM 1250 C C . GLU A 1 171 ? 7.750 4.981 -2.670 1.00 92.56 171 GLU A C 1
ATOM 1252 O O . GLU A 1 171 ? 6.727 5.554 -3.047 1.00 92.56 171 GLU A O 1
ATOM 1257 N N . ARG A 1 172 ? 8.849 5.654 -2.322 1.00 91.12 172 ARG A N 1
ATOM 1258 C CA . ARG A 1 172 ? 9.001 7.107 -2.452 1.00 91.12 172 ARG A CA 1
ATOM 1259 C C . ARG A 1 172 ? 10.340 7.437 -3.087 1.00 91.12 172 ARG A C 1
ATOM 1261 O O . ARG A 1 172 ? 11.383 7.013 -2.603 1.00 91.12 172 ARG A O 1
ATOM 1268 N N . GLY A 1 173 ? 10.312 8.207 -4.175 1.00 87.31 173 GLY A N 1
ATOM 1269 C CA . GLY A 1 173 ? 11.539 8.615 -4.870 1.00 87.31 173 GLY A CA 1
ATOM 1270 C C . GLY A 1 173 ? 12.389 7.439 -5.373 1.00 87.31 173 GLY A C 1
ATOM 1271 O O . GLY A 1 173 ? 13.599 7.573 -5.476 1.00 87.31 173 GLY A O 1
ATOM 1272 N N . GLY A 1 174 ? 11.769 6.284 -5.644 1.00 82.81 174 GLY A N 1
ATOM 1273 C CA . GLY A 1 174 ? 12.459 5.056 -6.061 1.00 82.81 174 GLY A CA 1
ATOM 1274 C C . GLY A 1 174 ? 12.941 4.156 -4.916 1.00 82.81 174 GLY A C 1
ATOM 1275 O O . GLY A 1 174 ? 13.347 3.029 -5.179 1.00 82.81 174 GLY A O 1
ATOM 1276 N N . SER A 1 175 ? 12.850 4.601 -3.661 1.00 80.62 175 SER A N 1
ATOM 1277 C CA . SER A 1 175 ? 13.183 3.789 -2.486 1.00 80.62 175 SER A CA 1
ATOM 1278 C C . SER A 1 175 ? 11.932 3.146 -1.895 1.00 80.62 175 SER A C 1
ATOM 1280 O O . SER A 1 175 ? 10.911 3.815 -1.731 1.00 80.62 175 SER A O 1
ATOM 1282 N N . MET A 1 176 ? 12.006 1.863 -1.540 1.00 81.94 176 MET A N 1
ATOM 1283 C CA . MET A 1 176 ? 10.948 1.188 -0.780 1.00 81.94 176 MET A CA 1
ATOM 1284 C C . MET A 1 176 ? 10.952 1.707 0.660 1.00 81.94 176 MET A C 1
ATOM 1286 O O . MET A 1 176 ? 11.995 1.694 1.310 1.00 81.94 176 MET A O 1
ATOM 1290 N N . VAL A 1 177 ? 9.799 2.169 1.139 1.00 86.75 177 VAL A N 1
ATOM 1291 C CA . VAL A 1 177 ? 9.630 2.740 2.488 1.00 86.75 177 VAL A CA 1
ATOM 1292 C C . VAL A 1 177 ? 8.734 1.887 3.383 1.00 86.75 177 VAL A C 1
ATOM 1294 O O . VAL A 1 177 ? 8.864 1.938 4.599 1.00 86.75 177 VAL A O 1
ATOM 1297 N N . LEU A 1 178 ? 7.861 1.069 2.791 1.00 89.38 178 LEU A N 1
ATOM 1298 C CA . LEU A 1 178 ? 7.028 0.105 3.503 1.00 89.38 178 LEU A CA 1
ATOM 1299 C C . LEU A 1 178 ? 6.885 -1.157 2.658 1.00 89.38 178 LEU A C 1
ATOM 1301 O O . LEU A 1 178 ? 6.643 -1.065 1.454 1.00 89.38 178 LEU A O 1
ATOM 1305 N N . VAL A 1 179 ? 7.000 -2.325 3.285 1.00 89.75 179 VAL A N 1
ATOM 1306 C CA . VAL A 1 179 ? 6.753 -3.625 2.654 1.00 89.75 179 VAL A CA 1
ATOM 1307 C C . VAL A 1 179 ? 5.876 -4.444 3.588 1.00 89.75 179 VAL A C 1
ATOM 1309 O O . VAL A 1 179 ? 6.261 -4.723 4.716 1.00 89.75 179 VAL A O 1
ATOM 1312 N N . VAL A 1 180 ? 4.707 -4.836 3.100 1.00 91.12 180 VAL A N 1
ATOM 1313 C CA . VAL A 1 180 ? 3.749 -5.698 3.789 1.00 91.12 180 VAL A CA 1
ATOM 1314 C C . VAL A 1 180 ? 3.706 -7.017 3.036 1.00 91.12 180 VAL A C 1
ATOM 1316 O O . VAL A 1 180 ? 3.441 -7.032 1.831 1.00 91.12 180 VAL A O 1
ATOM 1319 N N . ARG A 1 181 ? 3.990 -8.129 3.717 1.00 88.25 181 ARG A N 1
ATOM 1320 C CA . ARG A 1 181 ? 3.838 -9.458 3.115 1.00 88.25 181 ARG A CA 1
ATOM 1321 C C . ARG A 1 181 ? 2.372 -9.832 3.041 1.00 88.25 181 ARG A C 1
ATOM 1323 O O . ARG A 1 181 ? 1.612 -9.569 3.970 1.00 88.25 181 ARG A O 1
ATOM 1330 N N . LEU A 1 182 ? 2.011 -10.456 1.932 1.00 89.81 182 LEU A N 1
ATOM 1331 C CA . LEU A 1 182 ? 0.676 -10.958 1.684 1.00 89.81 182 LEU A CA 1
ATOM 1332 C C . LEU A 1 182 ? 0.739 -12.480 1.572 1.00 89.81 182 LEU A C 1
ATOM 1334 O O . LEU A 1 182 ? 1.501 -13.018 0.772 1.00 89.81 182 LEU A O 1
ATOM 1338 N N . THR A 1 183 ? -0.082 -13.153 2.363 1.00 86.50 183 THR A N 1
ATOM 1339 C CA . THR A 1 183 ? -0.377 -14.579 2.261 1.00 86.50 183 THR A CA 1
ATOM 1340 C C . THR A 1 183 ? -1.777 -14.686 1.679 1.00 86.50 183 THR A C 1
ATOM 1342 O O . THR A 1 183 ? -2.718 -14.140 2.253 1.00 86.50 183 THR A O 1
ATOM 1345 N N . GLU A 1 184 ? -1.910 -15.306 0.503 1.00 88.44 184 GLU A N 1
ATOM 1346 C CA . GLU A 1 184 ? -3.194 -15.405 -0.217 1.00 88.44 184 GLU A CA 1
ATOM 1347 C C . GLU A 1 184 ? -3.848 -14.023 -0.450 1.00 88.44 184 GLU A C 1
ATOM 1349 O O . GLU A 1 184 ? -5.057 -13.836 -0.334 1.00 88.44 184 GLU A O 1
ATOM 1354 N N . GLY A 1 185 ? -3.023 -13.008 -0.738 1.00 89.19 185 GLY A N 1
ATOM 1355 C CA . GLY A 1 185 ? -3.480 -11.635 -0.964 1.00 89.19 185 GLY A CA 1
ATOM 1356 C C . GLY A 1 185 ? -3.864 -10.854 0.299 1.00 89.19 185 GLY A C 1
ATOM 1357 O O . GLY A 1 185 ? -4.331 -9.722 0.168 1.00 89.19 185 GLY A O 1
ATOM 1358 N N . ALA A 1 186 ? -3.650 -11.399 1.500 1.00 93.00 186 ALA A N 1
ATOM 1359 C CA . ALA A 1 186 ? -3.917 -10.729 2.772 1.00 93.00 186 ALA A CA 1
ATOM 1360 C C . ALA A 1 186 ? -2.648 -10.566 3.622 1.00 93.00 186 ALA A C 1
ATOM 1362 O O . ALA A 1 186 ? -1.824 -11.467 3.708 1.00 93.00 186 ALA A O 1
ATOM 1363 N N . GLY A 1 187 ? -2.494 -9.423 4.281 1.00 92.44 187 GLY A N 1
ATOM 1364 C CA . GLY A 1 187 ? -1.370 -9.111 5.158 1.00 92.44 187 GLY A CA 1
ATOM 1365 C C . GLY A 1 187 ? -1.787 -8.252 6.341 1.00 92.44 187 GLY A C 1
ATOM 1366 O O . GLY A 1 187 ? -2.944 -7.844 6.463 1.00 92.44 187 GLY A O 1
ATOM 1367 N N . ARG A 1 188 ? -0.829 -7.972 7.222 1.00 94.00 188 ARG A N 1
ATOM 1368 C CA . ARG A 1 188 ? -1.021 -7.120 8.398 1.00 94.00 188 ARG A CA 1
ATOM 1369 C C . ARG A 1 188 ? 0.083 -6.080 8.474 1.00 94.00 188 ARG A C 1
ATOM 1371 O O . ARG A 1 188 ? 1.220 -6.358 8.105 1.00 94.00 188 ARG A O 1
ATOM 1378 N N . VAL A 1 189 ? -0.257 -4.884 8.933 1.00 94.12 189 VAL A N 1
ATOM 1379 C CA . VAL A 1 189 ? 0.698 -3.783 9.084 1.00 94.12 189 VAL A CA 1
ATOM 1380 C C . VAL A 1 189 ? 0.285 -2.881 10.239 1.00 94.12 189 VAL A C 1
ATOM 1382 O O . VAL A 1 189 ? -0.905 -2.676 10.468 1.00 94.12 189 VAL A O 1
ATOM 1385 N N . ALA A 1 190 ? 1.251 -2.335 10.972 1.00 93.19 190 ALA A N 1
ATOM 1386 C CA . ALA A 1 190 ? 0.958 -1.340 11.998 1.00 93.19 190 ALA A CA 1
ATOM 1387 C C . ALA A 1 190 ? 0.347 -0.072 11.368 1.00 93.19 190 ALA A C 1
ATOM 1389 O O . ALA A 1 190 ? 0.710 0.325 10.255 1.00 93.19 190 ALA A O 1
ATOM 1390 N N . LEU A 1 191 ? -0.584 0.563 12.087 1.00 94.19 191 LEU A N 1
ATOM 1391 C CA . LEU A 1 191 ? -1.318 1.733 11.600 1.00 94.19 191 LEU A CA 1
ATOM 1392 C C . LEU A 1 191 ? -0.378 2.911 11.304 1.00 94.19 191 LEU A C 1
ATOM 1394 O O . LEU A 1 191 ? -0.411 3.459 10.202 1.00 94.19 191 LEU A O 1
ATOM 1398 N N . GLU A 1 192 ? 0.497 3.256 12.250 1.00 93.38 192 GLU A N 1
ATOM 1399 C CA . GLU A 1 192 ? 1.355 4.440 12.138 1.00 93.38 192 GLU A CA 1
ATOM 1400 C C . GLU A 1 192 ? 2.317 4.389 10.942 1.00 93.38 192 GLU A C 1
ATOM 1402 O O . GLU A 1 192 ? 2.301 5.325 10.143 1.00 93.38 192 GLU A O 1
ATOM 1407 N N . PRO A 1 193 ? 3.099 3.315 10.706 1.00 90.88 193 PRO A N 1
ATOM 1408 C CA . PRO A 1 193 ? 3.969 3.241 9.530 1.00 90.88 193 PRO A CA 1
ATOM 1409 C C . PRO A 1 193 ? 3.201 3.271 8.208 1.00 90.88 193 PRO A C 1
ATOM 1411 O O . PRO A 1 193 ? 3.667 3.870 7.238 1.00 90.88 193 PRO A O 1
ATOM 1414 N N . LEU A 1 194 ? 2.008 2.665 8.159 1.00 94.38 194 LEU A N 1
ATOM 1415 C CA . LEU A 1 194 ? 1.159 2.724 6.973 1.00 94.38 194 LEU A CA 1
ATOM 1416 C C . LEU A 1 194 ? 0.765 4.170 6.654 1.00 94.38 194 LEU A C 1
ATOM 1418 O O . LEU A 1 194 ? 0.933 4.619 5.518 1.00 94.38 194 LEU A O 1
ATOM 1422 N N . LEU A 1 195 ? 0.276 4.907 7.651 1.00 94.75 195 LEU A N 1
ATOM 1423 C CA . LEU A 1 195 ? -0.153 6.294 7.485 1.00 94.75 195 LEU A CA 1
ATOM 1424 C C . LEU A 1 195 ? 1.030 7.232 7.231 1.00 94.75 195 LEU A C 1
ATOM 1426 O O . LEU A 1 195 ? 0.967 8.049 6.312 1.00 94.75 195 LEU A O 1
ATOM 1430 N N . ALA A 1 196 ? 2.127 7.083 7.977 1.00 89.94 196 ALA A N 1
ATOM 1431 C CA . ALA A 1 196 ? 3.330 7.903 7.850 1.00 89.94 196 ALA A CA 1
ATOM 1432 C C . ALA A 1 196 ? 3.896 7.894 6.425 1.00 89.94 196 ALA A C 1
ATOM 1434 O O . ALA A 1 196 ? 4.444 8.906 5.973 1.00 89.94 196 ALA A O 1
ATOM 1435 N N . GLU A 1 197 ? 3.732 6.777 5.709 1.00 91.44 197 GLU A N 1
ATOM 1436 C CA . GLU A 1 197 ? 4.221 6.615 4.348 1.00 91.44 197 GLU A CA 1
ATOM 1437 C C . GLU A 1 197 ? 3.165 6.913 3.268 1.00 91.44 197 GLU A C 1
ATOM 1439 O O . GLU A 1 197 ? 3.475 7.604 2.285 1.00 91.44 197 GLU A O 1
ATOM 1444 N N . ALA A 1 198 ? 1.922 6.450 3.450 1.00 88.38 198 ALA A N 1
ATOM 1445 C CA . ALA A 1 198 ? 0.842 6.592 2.469 1.00 88.38 198 ALA A CA 1
ATOM 1446 C C . ALA A 1 198 ? 0.189 7.985 2.462 1.00 88.38 198 ALA A C 1
ATOM 1448 O O . ALA A 1 198 ? -0.232 8.457 1.407 1.00 88.38 198 ALA A O 1
ATOM 1449 N N . ALA A 1 199 ? 0.135 8.667 3.610 1.00 86.25 199 ALA A N 1
ATOM 1450 C CA . ALA A 1 199 ? -0.515 9.971 3.755 1.00 86.25 199 ALA A CA 1
ATOM 1451 C C . ALA A 1 199 ? 0.366 11.163 3.330 1.00 86.25 199 ALA A C 1
ATOM 1453 O O . ALA A 1 199 ? -0.052 12.318 3.463 1.00 86.25 199 ALA A O 1
ATOM 1454 N N . ARG A 1 200 ? 1.582 10.921 2.817 1.00 85.62 200 ARG A N 1
ATOM 1455 C CA . ARG A 1 200 ? 2.447 11.996 2.305 1.00 85.62 200 ARG A CA 1
ATOM 1456 C C . ARG A 1 200 ? 1.994 12.442 0.919 1.00 85.62 200 ARG A C 1
ATOM 1458 O O . ARG A 1 200 ? 1.820 11.635 0.015 1.00 85.62 200 ARG A O 1
ATOM 1465 N N . GLU A 1 201 ? 1.879 13.755 0.736 1.00 71.31 201 GLU A N 1
ATOM 1466 C CA . GLU A 1 201 ? 1.226 14.356 -0.434 1.00 71.31 201 GLU A CA 1
ATOM 1467 C C . GLU A 1 201 ? 1.894 14.091 -1.789 1.00 71.31 201 GLU A C 1
ATOM 1469 O O . GLU A 1 201 ? 1.244 14.266 -2.821 1.00 71.31 201 GLU A O 1
ATOM 1474 N N . ARG A 1 202 ? 3.186 13.737 -1.842 1.00 81.81 202 ARG A N 1
ATOM 1475 C CA . ARG A 1 202 ? 3.921 13.696 -3.116 1.00 81.81 202 ARG A CA 1
ATOM 1476 C C . ARG A 1 202 ? 4.838 12.492 -3.255 1.00 81.81 202 ARG A C 1
ATOM 1478 O O . ARG A 1 202 ? 5.666 12.210 -2.394 1.00 81.81 202 ARG A O 1
ATOM 1485 N N . GLY A 1 203 ? 4.733 11.855 -4.421 1.00 87.06 203 GLY A N 1
ATOM 1486 C CA . GLY A 1 203 ? 5.711 10.891 -4.921 1.00 87.06 203 GLY A CA 1
ATOM 1487 C C . GLY A 1 203 ? 5.612 9.485 -4.333 1.00 87.06 203 GLY A C 1
ATOM 1488 O O . GLY A 1 203 ? 6.488 8.673 -4.629 1.00 87.06 203 GLY A O 1
ATOM 1489 N N . THR A 1 204 ? 4.582 9.184 -3.536 1.00 94.50 204 THR A N 1
ATOM 1490 C CA . THR A 1 204 ? 4.347 7.822 -3.048 1.00 94.50 204 THR A CA 1
ATOM 1491 C C . THR A 1 204 ? 3.678 6.980 -4.135 1.00 94.50 204 THR A C 1
ATOM 1493 O O . THR A 1 204 ? 2.661 7.363 -4.717 1.00 94.50 204 THR A O 1
ATOM 1496 N N . THR A 1 205 ? 4.256 5.819 -4.420 1.00 96.19 205 THR A N 1
ATOM 1497 C CA . THR A 1 205 ? 3.688 4.812 -5.316 1.00 96.19 205 THR A CA 1
ATOM 1498 C C . THR A 1 205 ? 3.449 3.538 -4.529 1.00 96.19 205 THR A C 1
ATOM 1500 O O . THR A 1 205 ? 4.384 3.002 -3.945 1.00 96.19 205 THR A O 1
ATOM 1503 N N . ALA A 1 206 ? 2.213 3.053 -4.525 1.00 96.44 206 ALA A N 1
ATOM 1504 C CA . ALA A 1 206 ? 1.907 1.728 -4.020 1.00 96.44 206 ALA A CA 1
ATOM 1505 C C . ALA A 1 206 ? 2.132 0.691 -5.125 1.00 96.44 206 ALA A C 1
ATOM 1507 O O . ALA A 1 206 ? 1.737 0.916 -6.272 1.00 96.44 206 ALA A O 1
ATOM 1508 N N . THR A 1 207 ? 2.727 -0.448 -4.792 1.00 95.25 207 THR A N 1
ATOM 1509 C CA . THR A 1 207 ? 2.854 -1.581 -5.710 1.00 95.25 207 THR A CA 1
ATOM 1510 C C . THR A 1 207 ? 2.309 -2.834 -5.047 1.00 95.25 207 THR A C 1
ATOM 1512 O O . THR A 1 207 ? 2.682 -3.161 -3.927 1.00 95.25 207 THR A O 1
ATOM 1515 N N . PHE A 1 208 ? 1.427 -3.555 -5.731 1.00 94.62 208 PHE A N 1
ATOM 1516 C CA . PHE A 1 208 ? 0.952 -4.859 -5.274 1.00 94.62 208 PHE A CA 1
ATOM 1517 C C . PHE A 1 208 ? 0.569 -5.731 -6.462 1.00 94.62 208 PHE A C 1
ATOM 1519 O O . PHE A 1 208 ? 0.028 -5.243 -7.449 1.00 94.62 208 PHE A O 1
ATOM 1526 N N . CYS A 1 209 ? 0.877 -7.025 -6.395 1.00 91.06 209 CYS A N 1
ATOM 1527 C CA . CYS A 1 209 ? 0.590 -7.994 -7.463 1.00 91.06 209 CYS A CA 1
ATOM 1528 C C . CYS A 1 209 ? 1.077 -7.539 -8.865 1.00 91.06 209 CYS A C 1
ATOM 1530 O O . CYS A 1 209 ? 0.410 -7.764 -9.873 1.00 91.06 209 CYS A O 1
ATOM 1532 N N . GLY A 1 210 ? 2.207 -6.822 -8.930 1.00 89.69 210 GLY A N 1
ATOM 1533 C CA . GLY A 1 210 ? 2.739 -6.216 -10.163 1.00 89.69 210 GLY A CA 1
ATOM 1534 C C . GLY A 1 210 ? 2.008 -4.951 -10.644 1.00 89.69 210 GLY A C 1
ATOM 1535 O O . GLY A 1 210 ? 2.473 -4.288 -11.572 1.00 89.69 210 GLY A O 1
ATOM 1536 N N . LEU A 1 211 ? 0.896 -4.569 -10.012 1.00 93.25 211 LEU A N 1
ATOM 1537 C CA . LEU A 1 211 ? 0.193 -3.321 -10.275 1.00 93.25 211 LEU A CA 1
ATOM 1538 C C . LEU A 1 211 ? 0.927 -2.161 -9.604 1.00 93.25 211 LEU A C 1
ATOM 1540 O O . LEU A 1 211 ? 1.008 -2.092 -8.382 1.00 93.25 211 LEU A O 1
ATOM 1544 N N . ARG A 1 212 ? 1.398 -1.211 -10.413 1.00 95.69 212 ARG A N 1
ATOM 1545 C CA . ARG A 1 212 ? 1.935 0.069 -9.940 1.00 95.69 212 ARG A CA 1
ATOM 1546 C C . ARG A 1 212 ? 0.813 1.109 -9.863 1.00 95.69 212 ARG A C 1
ATOM 1548 O O . ARG A 1 212 ? 0.195 1.432 -10.882 1.00 95.69 212 ARG A O 1
ATOM 1555 N N . TRP A 1 213 ? 0.576 1.649 -8.673 1.00 95.75 213 TRP A N 1
ATOM 1556 C CA . TRP A 1 213 ? -0.452 2.641 -8.359 1.00 95.75 213 TRP A CA 1
ATOM 1557 C C . TRP A 1 213 ? 0.185 3.905 -7.760 1.00 95.75 213 TRP A C 1
ATOM 1559 O O . TRP A 1 213 ? 0.440 3.977 -6.557 1.00 95.75 213 TRP A O 1
ATOM 1569 N N . PRO A 1 214 ? 0.457 4.930 -8.588 1.00 95.94 214 PRO A N 1
ATOM 1570 C CA . PRO A 1 214 ? 0.840 6.247 -8.090 1.00 95.94 214 PRO A CA 1
ATOM 1571 C C . PRO A 1 214 ? -0.325 6.838 -7.290 1.00 95.94 214 PRO A C 1
ATOM 1573 O O . PRO A 1 214 ? -1.418 6.994 -7.845 1.00 95.94 214 PRO A O 1
ATOM 1576 N N . LEU A 1 215 ? -0.108 7.149 -6.008 1.00 95.00 215 LEU A N 1
ATOM 1577 C CA . LEU A 1 215 ? -1.169 7.677 -5.153 1.00 95.00 215 LEU A CA 1
ATOM 1578 C C . LEU A 1 215 ? -1.535 9.092 -5.610 1.00 95.00 215 LEU A C 1
ATOM 1580 O O . LEU A 1 215 ? -0.697 9.994 -5.650 1.00 95.00 215 LEU A O 1
ATOM 1584 N N . ARG A 1 216 ? -2.800 9.284 -5.985 1.00 93.31 216 ARG A N 1
ATOM 1585 C CA . ARG A 1 216 ? -3.353 10.592 -6.356 1.00 93.31 216 ARG A CA 1
ATOM 1586 C C . ARG A 1 216 ? -3.774 11.339 -5.098 1.00 93.31 216 ARG A C 1
ATOM 1588 O O . ARG A 1 216 ? -3.932 10.748 -4.036 1.00 93.31 216 ARG A O 1
ATOM 1595 N N . THR A 1 217 ? -4.075 12.629 -5.233 1.00 90.75 217 THR A N 1
ATOM 1596 C CA . THR A 1 217 ? -4.568 13.448 -4.113 1.00 90.75 217 THR A CA 1
ATOM 1597 C C . THR A 1 217 ? -5.775 12.824 -3.405 1.00 90.75 217 THR A C 1
ATOM 1599 O O . THR A 1 217 ? -5.798 12.798 -2.183 1.00 90.75 217 THR A O 1
ATOM 1602 N N . ALA A 1 218 ? -6.746 12.272 -4.145 1.00 92.06 218 ALA A N 1
ATOM 1603 C CA . ALA A 1 218 ? -7.904 11.596 -3.547 1.00 92.06 218 ALA A CA 1
ATOM 1604 C C . ALA A 1 218 ? -7.515 10.336 -2.756 1.00 92.06 218 ALA A C 1
ATOM 1606 O O . ALA A 1 218 ? -8.104 10.056 -1.717 1.00 92.06 218 ALA A O 1
ATOM 1607 N N . ASP A 1 219 ? -6.505 9.603 -3.231 1.00 94.56 219 ASP A N 1
ATOM 1608 C CA . ASP A 1 219 ? -6.016 8.393 -2.575 1.00 94.56 219 ASP A CA 1
ATOM 1609 C C . ASP A 1 219 ? -5.300 8.770 -1.260 1.00 94.56 219 ASP A C 1
ATOM 1611 O O . ASP A 1 219 ? -5.601 8.202 -0.215 1.00 94.56 219 ASP A O 1
ATOM 1615 N N . VAL A 1 220 ? -4.435 9.795 -1.288 1.00 94.38 220 VAL A N 1
ATOM 1616 C CA . VAL A 1 220 ? -3.737 10.335 -0.101 1.00 94.38 220 VAL A CA 1
ATOM 1617 C C . VAL A 1 220 ? -4.725 10.847 0.950 1.00 94.38 220 VAL A C 1
ATOM 1619 O O . VAL A 1 220 ? -4.623 10.474 2.116 1.00 94.38 220 VAL A O 1
ATOM 1622 N N . VAL A 1 221 ? -5.713 11.652 0.541 1.00 93.06 221 VAL A N 1
ATOM 1623 C CA . VAL A 1 221 ? -6.785 12.125 1.437 1.00 93.06 221 VAL A CA 1
ATOM 1624 C C . VAL A 1 221 ? -7.587 10.943 1.990 1.00 93.06 221 VAL A C 1
ATOM 1626 O O . VAL A 1 221 ? -7.976 10.947 3.154 1.00 93.06 221 VAL A O 1
ATOM 1629 N N . GLY A 1 222 ? -7.792 9.896 1.188 1.00 95.06 222 GLY A N 1
ATOM 1630 C CA . GLY A 1 222 ? -8.397 8.644 1.632 1.00 95.06 222 GLY A CA 1
ATOM 1631 C C . GLY A 1 222 ? -7.610 7.955 2.749 1.00 95.06 222 GLY A C 1
ATOM 1632 O O . GLY A 1 222 ? -8.200 7.559 3.750 1.00 95.06 222 GLY A O 1
ATOM 1633 N N . PHE A 1 223 ? -6.284 7.850 2.623 1.00 96.38 223 PHE A N 1
ATOM 1634 C CA . PHE A 1 223 ? -5.428 7.326 3.694 1.00 96.38 223 PHE A CA 1
ATOM 1635 C C . PHE A 1 223 ? -5.465 8.206 4.951 1.00 96.38 223 PHE A C 1
ATOM 1637 O O . PHE A 1 223 ? -5.539 7.669 6.052 1.00 96.38 223 PHE A O 1
ATOM 1644 N N . GLN A 1 224 ? -5.476 9.535 4.805 1.00 95.00 224 GLN A N 1
ATOM 1645 C CA . GLN A 1 224 ? -5.601 10.467 5.935 1.00 95.00 224 GLN A CA 1
ATOM 1646 C C . GLN A 1 224 ? -6.921 10.260 6.692 1.00 95.00 224 GLN A C 1
ATOM 1648 O O . GLN A 1 224 ? -6.896 10.008 7.894 1.00 95.00 224 GLN A O 1
ATOM 1653 N N . ARG A 1 225 ? -8.058 10.249 5.981 1.00 95.56 225 ARG A N 1
ATOM 1654 C CA . ARG A 1 225 ? -9.386 9.997 6.571 1.00 95.56 225 ARG A CA 1
ATOM 1655 C C . ARG A 1 225 ? -9.481 8.611 7.217 1.00 95.56 225 ARG A C 1
ATOM 1657 O O . ARG A 1 225 ? -10.065 8.465 8.286 1.00 95.56 225 ARG A O 1
ATOM 1664 N N . PHE A 1 226 ? -8.887 7.584 6.601 1.00 97.25 226 PHE A N 1
ATOM 1665 C CA . PHE A 1 226 ? -8.780 6.260 7.224 1.00 97.25 226 PHE A CA 1
ATOM 1666 C C . PHE A 1 226 ? -8.027 6.331 8.555 1.00 97.25 226 PHE A C 1
ATOM 1668 O O . PHE A 1 226 ? -8.501 5.770 9.538 1.00 97.25 226 PHE A O 1
ATOM 1675 N N . GLY A 1 227 ? -6.903 7.049 8.598 1.00 96.69 227 GLY A N 1
ATOM 1676 C CA . GLY A 1 227 ? -6.123 7.246 9.814 1.00 96.69 227 GLY A CA 1
ATOM 1677 C C . GLY A 1 227 ? -6.885 7.965 10.922 1.00 96.69 227 GLY A C 1
ATOM 1678 O O . GLY A 1 227 ? -6.858 7.508 12.059 1.00 96.69 227 GLY A O 1
ATOM 1679 N N . GLU A 1 228 ? -7.619 9.028 10.588 1.00 96.56 228 GLU A N 1
ATOM 1680 C CA . GLU A 1 228 ? -8.475 9.764 11.531 1.00 96.56 228 GLU A CA 1
ATOM 1681 C C . GLU A 1 228 ? -9.516 8.842 12.184 1.00 96.56 228 GLU A C 1
ATOM 1683 O O . GLU A 1 228 ? -9.609 8.765 13.410 1.00 96.56 228 GLU A O 1
ATOM 1688 N N . HIS A 1 229 ? -10.251 8.076 11.373 1.00 97.69 229 HIS A N 1
ATOM 1689 C CA . HIS A 1 229 ? -11.253 7.130 11.866 1.00 97.69 229 HIS A CA 1
ATOM 1690 C C . HIS A 1 229 ? -10.639 5.940 12.614 1.00 97.69 229 HIS A C 1
ATOM 1692 O O . HIS A 1 229 ? -11.223 5.445 13.576 1.00 97.69 229 HIS A O 1
ATOM 1698 N N . ALA A 1 230 ? -9.462 5.473 12.201 1.00 97.50 230 ALA A N 1
ATOM 1699 C CA . ALA A 1 230 ? -8.746 4.411 12.896 1.00 97.50 230 ALA A CA 1
ATOM 1700 C C . ALA A 1 230 ? -8.289 4.871 14.291 1.00 97.50 230 ALA A C 1
ATOM 1702 O O . ALA A 1 230 ? -8.478 4.144 15.264 1.00 97.50 230 ALA A O 1
ATOM 1703 N N . HIS A 1 231 ? -7.780 6.099 14.407 1.00 97.00 231 HIS A N 1
ATOM 1704 C CA . HIS A 1 231 ? -7.442 6.714 15.690 1.00 97.00 231 HIS A CA 1
ATOM 1705 C C . HIS A 1 231 ? -8.674 6.907 16.583 1.00 97.00 231 HIS A C 1
ATOM 1707 O O . HIS A 1 231 ? -8.626 6.587 17.768 1.00 97.00 231 HIS A O 1
ATOM 1713 N N . GLU A 1 232 ? -9.797 7.377 16.032 1.00 97.50 232 GLU A N 1
ATOM 1714 C CA . GLU A 1 232 ? -11.064 7.473 16.769 1.00 97.50 232 GLU A CA 1
ATOM 1715 C C . GLU A 1 232 ? -11.518 6.096 17.288 1.00 97.50 232 GLU A C 1
ATOM 1717 O O . GLU A 1 232 ? -11.919 5.971 18.447 1.00 97.50 232 GLU A O 1
ATOM 1722 N N . ALA A 1 233 ? -11.416 5.048 16.463 1.00 97.25 233 ALA A N 1
ATOM 1723 C CA . ALA A 1 233 ? -11.723 3.681 16.878 1.00 97.25 233 ALA A CA 1
ATOM 1724 C C . ALA A 1 233 ? -10.787 3.192 17.995 1.00 97.25 233 ALA A C 1
ATOM 1726 O O . ALA A 1 233 ? -11.250 2.588 18.961 1.00 97.25 233 ALA A O 1
ATOM 1727 N N . LEU A 1 234 ? -9.489 3.497 17.903 1.00 96.81 234 LEU A N 1
ATOM 1728 C CA . LEU A 1 234 ? -8.501 3.153 18.927 1.00 96.81 234 LEU A CA 1
ATOM 1729 C C . LEU A 1 234 ? -8.783 3.857 20.258 1.00 96.81 234 LEU A C 1
ATOM 1731 O O . LEU A 1 234 ? -8.727 3.223 21.307 1.00 96.81 234 LEU A O 1
ATOM 1735 N N . LEU A 1 235 ? -9.151 5.140 20.234 1.00 97.06 235 LEU A N 1
ATOM 1736 C CA . LEU A 1 235 ? -9.515 5.895 21.439 1.00 97.06 235 LEU A CA 1
ATOM 1737 C C . LEU A 1 235 ? -10.771 5.342 22.133 1.00 97.06 235 LEU A C 1
ATOM 1739 O O . LEU A 1 235 ? -10.892 5.458 23.351 1.00 97.06 235 LEU A O 1
ATOM 1743 N N . ASN A 1 236 ? -11.687 4.735 21.375 1.00 97.12 236 ASN A N 1
ATOM 1744 C CA . ASN A 1 236 ? -12.896 4.097 21.899 1.00 97.12 236 ASN A CA 1
ATOM 1745 C C . ASN A 1 236 ? -12.684 2.642 22.362 1.00 97.12 236 ASN A C 1
ATOM 1747 O O . ASN A 1 236 ? -13.584 2.074 22.990 1.00 97.12 236 ASN A O 1
ATOM 1751 N N . ALA A 1 237 ? -11.533 2.036 22.057 1.00 96.69 237 ALA A N 1
ATOM 1752 C CA . ALA A 1 237 ? -11.228 0.655 22.409 1.00 96.69 237 ALA A CA 1
ATOM 1753 C C . ALA A 1 237 ? -10.929 0.492 23.918 1.00 96.69 237 ALA A C 1
ATOM 1755 O O . ALA A 1 237 ? -10.491 1.443 24.581 1.00 96.69 237 ALA A O 1
ATOM 1756 N N . PRO A 1 238 ? -11.122 -0.713 24.493 1.00 97.00 238 PRO A N 1
ATOM 1757 C CA . PRO A 1 238 ? -10.679 -1.027 25.849 1.00 97.00 238 PRO A CA 1
ATOM 1758 C C . PRO A 1 238 ? -9.185 -0.735 26.041 1.00 97.00 238 PRO A C 1
ATOM 1760 O O . PRO A 1 238 ? -8.395 -0.849 25.109 1.00 97.00 238 PRO A O 1
ATOM 1763 N N . GLU A 1 239 ? -8.779 -0.387 27.263 1.00 96.19 239 GLU A N 1
ATOM 1764 C CA . GLU A 1 239 ? -7.379 -0.076 27.604 1.00 96.19 239 GLU A CA 1
ATOM 1765 C C . GLU A 1 239 ? -6.404 -1.183 27.197 1.00 96.19 239 GLU A C 1
ATOM 1767 O O . GLU A 1 239 ? -5.460 -0.901 26.472 1.00 96.19 239 GLU A O 1
ATOM 1772 N N . ALA A 1 240 ? -6.729 -2.445 27.492 1.00 93.50 240 ALA A N 1
ATOM 1773 C CA . ALA A 1 240 ? -5.913 -3.587 27.078 1.00 93.50 240 ALA A CA 1
ATOM 1774 C C . ALA A 1 240 ? -5.669 -3.650 25.556 1.00 93.50 240 ALA A C 1
ATOM 1776 O O . ALA A 1 240 ? -4.588 -4.024 25.118 1.00 93.50 240 ALA A O 1
ATOM 1777 N N . SER A 1 241 ? -6.653 -3.273 24.732 1.00 92.88 241 SER A N 1
ATOM 1778 C CA . SER A 1 241 ? -6.494 -3.227 23.272 1.00 92.88 241 SER A CA 1
ATOM 1779 C C . SER A 1 241 ? -5.622 -2.056 22.821 1.00 92.88 241 SER A C 1
ATOM 1781 O O . SER A 1 241 ? -4.893 -2.180 21.841 1.00 92.88 241 SER A O 1
ATOM 1783 N N . ARG A 1 242 ? -5.682 -0.923 23.532 1.00 93.88 242 ARG A N 1
ATOM 1784 C CA . ARG A 1 242 ? -4.825 0.240 23.270 1.00 93.88 242 ARG A CA 1
ATOM 1785 C C . ARG A 1 242 ? -3.370 -0.059 23.615 1.00 93.88 242 ARG A C 1
ATOM 1787 O O . ARG A 1 242 ? -2.503 0.273 22.816 1.00 93.88 242 ARG A O 1
ATOM 1794 N N . ASP A 1 243 ? -3.130 -0.740 24.732 1.00 91.25 243 ASP A N 1
ATOM 1795 C CA . ASP A 1 243 ? -1.791 -1.176 25.140 1.00 91.25 243 ASP A CA 1
ATOM 1796 C C . ASP A 1 243 ? -1.213 -2.163 24.117 1.00 91.25 243 ASP A C 1
ATOM 1798 O O . ASP A 1 243 ? -0.120 -1.950 23.603 1.00 91.25 243 ASP A O 1
ATOM 1802 N N . LEU A 1 244 ? -2.001 -3.162 23.696 1.00 89.00 244 LEU A N 1
ATOM 1803 C CA . LEU A 1 244 ? -1.602 -4.087 22.628 1.00 89.00 244 LEU A CA 1
ATOM 1804 C C . LEU A 1 244 ? -1.301 -3.382 21.299 1.00 89.00 244 LEU A C 1
ATOM 1806 O O . LEU A 1 244 ? -0.416 -3.817 20.572 1.00 89.00 244 LEU A O 1
ATOM 1810 N N . ALA A 1 245 ? -2.036 -2.321 20.954 1.00 87.81 245 ALA A N 1
ATOM 1811 C CA . ALA A 1 245 ? -1.776 -1.535 19.749 1.00 87.81 245 ALA A CA 1
ATOM 1812 C C . ALA A 1 245 ? -0.529 -0.646 19.874 1.00 87.81 245 ALA A C 1
ATOM 1814 O O . ALA A 1 245 ? 0.147 -0.421 18.874 1.00 87.81 245 ALA A O 1
ATOM 1815 N N . ALA A 1 246 ? -0.216 -0.159 21.076 1.00 87.19 246 ALA A N 1
ATOM 1816 C CA . ALA A 1 246 ? 1.012 0.583 21.351 1.00 87.19 246 ALA A CA 1
ATOM 1817 C C . ALA A 1 246 ? 2.250 -0.329 21.313 1.00 87.19 246 ALA A C 1
ATOM 1819 O O . ALA A 1 246 ? 3.288 0.074 20.791 1.00 87.19 246 ALA A O 1
ATOM 1820 N N . ASP A 1 247 ? 2.106 -1.564 21.798 1.00 85.31 247 ASP A N 1
ATOM 1821 C CA . ASP A 1 247 ? 3.144 -2.599 21.782 1.00 85.31 247 ASP A CA 1
ATOM 1822 C C . ASP A 1 247 ? 3.234 -3.341 20.440 1.00 85.31 247 ASP A C 1
ATOM 1824 O O . ASP A 1 247 ? 4.142 -4.151 20.238 1.00 85.31 247 ASP A O 1
ATOM 1828 N N . ALA A 1 248 ? 2.303 -3.092 19.512 1.00 81.12 248 ALA A N 1
ATOM 1829 C CA . ALA A 1 248 ? 2.320 -3.670 18.176 1.00 81.12 248 ALA A CA 1
ATOM 1830 C C . ALA A 1 248 ? 3.468 -3.060 17.361 1.00 81.12 248 ALA A C 1
ATOM 1832 O O . ALA A 1 248 ? 3.286 -2.145 16.552 1.00 81.12 248 ALA A O 1
ATOM 1833 N N . GLU A 1 249 ? 4.672 -3.579 17.586 1.00 65.12 249 GLU A N 1
ATOM 1834 C CA . GLU A 1 249 ? 5.850 -3.207 16.825 1.00 65.12 249 GLU A CA 1
ATOM 1835 C C . GLU A 1 249 ? 5.626 -3.557 15.347 1.00 65.12 249 GLU A C 1
ATOM 1837 O O . GLU A 1 249 ? 5.184 -4.663 15.013 1.00 65.12 249 GLU A O 1
ATOM 1842 N N . PRO A 1 250 ? 5.904 -2.628 14.421 1.00 58.69 250 PRO A N 1
ATOM 1843 C CA . PRO A 1 250 ? 5.857 -2.960 13.016 1.00 58.69 250 PRO A CA 1
ATOM 1844 C C . PRO A 1 250 ? 6.874 -4.051 12.692 1.00 58.69 250 PRO A C 1
ATOM 1846 O O . PRO A 1 250 ? 8.073 -3.847 12.858 1.00 58.69 250 PRO A O 1
ATOM 1849 N N . GLU A 1 251 ? 6.424 -5.146 12.076 1.00 57.75 251 GLU A N 1
ATOM 1850 C CA . GLU A 1 251 ? 7.297 -6.069 11.331 1.00 57.75 251 GLU A CA 1
ATOM 1851 C C . GLU A 1 251 ? 7.839 -5.412 10.041 1.00 57.75 251 GLU A C 1
ATOM 1853 O O . GLU A 1 251 ? 7.859 -6.004 8.962 1.00 57.75 251 GLU A O 1
ATOM 1858 N N . VAL A 1 252 ? 8.239 -4.142 10.104 1.00 54.94 252 VAL A N 1
ATOM 1859 C CA . VAL A 1 252 ? 8.943 -3.482 9.013 1.00 54.94 252 VAL A CA 1
ATOM 1860 C C . VAL A 1 252 ? 10.416 -3.792 9.226 1.00 54.94 252 VAL A C 1
ATOM 1862 O O . VAL A 1 252 ? 10.981 -3.337 10.223 1.00 54.94 252 VAL A O 1
ATOM 1865 N N . PRO A 1 253 ? 11.070 -4.557 8.332 1.00 56.41 253 PRO A N 1
ATOM 1866 C CA . PRO A 1 253 ? 12.500 -4.755 8.454 1.00 56.41 253 PRO A CA 1
ATOM 1867 C C . PRO A 1 253 ? 13.167 -3.386 8.456 1.00 56.41 253 PRO A C 1
ATOM 1869 O O . PRO A 1 253 ? 12.939 -2.591 7.539 1.00 56.41 253 PRO A O 1
ATOM 1872 N N . SER A 1 254 ? 13.970 -3.099 9.482 1.00 63.38 254 SER A N 1
ATOM 1873 C CA . SER A 1 254 ? 14.708 -1.842 9.525 1.00 63.38 254 SER A CA 1
ATOM 1874 C C . SER A 1 254 ? 15.499 -1.692 8.220 1.00 63.38 254 SER A C 1
ATOM 1876 O O . SER A 1 254 ? 16.051 -2.662 7.686 1.00 63.38 254 SER A O 1
ATOM 1878 N N . VAL A 1 255 ? 15.528 -0.480 7.659 1.00 65.00 255 VAL A N 1
ATOM 1879 C CA . VAL A 1 255 ? 16.306 -0.176 6.439 1.00 65.00 255 VAL A CA 1
ATOM 1880 C C . VAL A 1 255 ? 17.771 -0.610 6.615 1.00 65.00 255 VAL A C 1
ATOM 1882 O O . VAL A 1 255 ? 18.420 -1.053 5.660 1.00 65.00 255 VAL A O 1
ATOM 1885 N N . ASP A 1 256 ? 18.247 -0.583 7.859 1.00 78.12 256 ASP A N 1
ATOM 1886 C CA . ASP A 1 256 ? 19.548 -1.083 8.282 1.00 78.12 256 ASP A CA 1
ATOM 1887 C C . ASP A 1 256 ? 19.667 -2.605 8.137 1.00 78.12 256 ASP A C 1
ATOM 1889 O O . ASP A 1 256 ? 20.659 -3.075 7.587 1.00 78.12 256 ASP A O 1
ATOM 1893 N N . ALA A 1 257 ? 18.655 -3.388 8.531 1.00 83.94 257 ALA A N 1
ATOM 1894 C CA . ALA A 1 257 ? 18.654 -4.840 8.348 1.00 83.94 257 ALA A CA 1
ATOM 1895 C C . ALA A 1 257 ? 18.703 -5.230 6.867 1.00 83.94 257 ALA A C 1
ATOM 1897 O O . ALA A 1 257 ? 19.517 -6.063 6.479 1.00 83.94 257 ALA A O 1
ATOM 1898 N N . VAL A 1 258 ? 17.906 -4.583 6.012 1.00 85.75 258 VAL A N 1
ATOM 1899 C CA . VAL A 1 258 ? 17.937 -4.822 4.557 1.00 85.75 258 VAL A CA 1
ATOM 1900 C C . VAL A 1 258 ? 19.319 -4.520 3.972 1.00 85.75 258 VAL A C 1
ATOM 1902 O O . VAL A 1 258 ? 19.851 -5.307 3.184 1.00 85.75 258 VAL A O 1
ATOM 1905 N N . SER A 1 259 ? 19.904 -3.385 4.356 1.00 86.12 259 SER A N 1
ATOM 1906 C CA . SER A 1 259 ? 21.222 -2.960 3.877 1.00 86.12 259 SER A CA 1
ATOM 1907 C C . SER A 1 259 ? 22.331 -3.891 4.374 1.00 86.12 259 SER A C 1
ATOM 1909 O O . SER A 1 259 ? 23.204 -4.267 3.593 1.00 86.12 259 SER A O 1
ATOM 1911 N N . ALA A 1 260 ? 22.253 -4.331 5.631 1.00 92.06 260 ALA A N 1
ATOM 1912 C CA . ALA A 1 260 ? 23.189 -5.267 6.241 1.00 92.06 260 ALA A CA 1
ATOM 1913 C C . ALA A 1 260 ? 23.115 -6.660 5.596 1.00 92.06 260 ALA A C 1
ATOM 1915 O O . ALA A 1 260 ? 24.150 -7.218 5.240 1.00 92.06 260 ALA A O 1
ATOM 1916 N N . VAL A 1 261 ? 21.907 -7.192 5.358 1.00 94.38 261 VAL A N 1
ATOM 1917 C CA . VAL A 1 261 ? 21.725 -8.479 4.663 1.00 94.38 261 VAL A CA 1
ATOM 1918 C C . VAL A 1 261 ? 22.265 -8.384 3.238 1.00 94.38 261 VAL A C 1
ATOM 1920 O O . VAL A 1 261 ? 22.978 -9.279 2.797 1.00 94.38 261 VAL A O 1
ATOM 1923 N N . ARG A 1 262 ? 21.997 -7.288 2.513 1.00 94.88 262 ARG A N 1
ATOM 1924 C CA . ARG A 1 262 ? 22.548 -7.099 1.163 1.00 94.88 262 ARG A CA 1
ATOM 1925 C C . ARG A 1 262 ? 24.076 -7.072 1.175 1.00 94.88 262 ARG A C 1
ATOM 1927 O O . ARG A 1 262 ? 24.684 -7.740 0.349 1.00 94.88 262 ARG A O 1
ATOM 1934 N N . ALA A 1 263 ? 24.686 -6.343 2.110 1.00 94.25 263 ALA A N 1
ATOM 1935 C CA . ALA A 1 263 ? 26.138 -6.310 2.258 1.00 94.25 263 ALA A CA 1
ATOM 1936 C C . ALA A 1 263 ? 26.715 -7.708 2.543 1.00 94.25 263 ALA A C 1
ATOM 1938 O O . ALA A 1 263 ? 27.681 -8.102 1.893 1.00 94.25 263 ALA A O 1
ATOM 1939 N N . ALA A 1 264 ? 26.078 -8.483 3.428 1.00 96.19 264 ALA A N 1
ATOM 1940 C CA . ALA A 1 264 ? 26.483 -9.853 3.734 1.00 96.19 264 ALA A CA 1
ATOM 1941 C C . ALA A 1 264 ? 26.368 -10.789 2.517 1.00 96.19 264 ALA A C 1
ATOM 1943 O O . ALA A 1 264 ? 27.278 -11.574 2.255 1.00 96.19 264 ALA A O 1
ATOM 1944 N N . LEU A 1 265 ? 25.293 -10.684 1.725 1.00 96.81 265 LEU A N 1
ATOM 1945 C CA . LEU A 1 265 ? 25.153 -11.454 0.482 1.00 96.81 265 LEU A CA 1
ATOM 1946 C C . LEU A 1 265 ? 26.243 -11.096 -0.5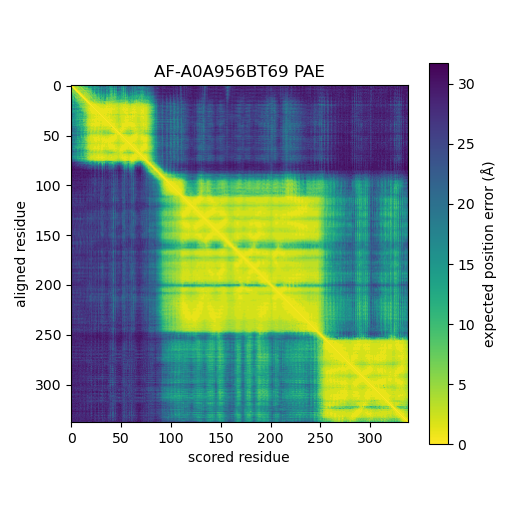42 1.00 96.81 265 LEU A C 1
ATOM 1948 O O . LEU A 1 265 ? 26.787 -11.993 -1.184 1.00 96.81 265 LEU A O 1
ATOM 1952 N N . THR A 1 266 ? 26.595 -9.813 -0.677 1.00 95.81 266 THR A N 1
ATOM 1953 C CA . THR A 1 266 ? 27.689 -9.359 -1.553 1.00 95.81 266 THR A CA 1
ATOM 1954 C C . THR A 1 266 ? 29.047 -9.879 -1.079 1.00 95.81 266 THR A C 1
ATOM 1956 O O . THR A 1 266 ? 29.833 -10.380 -1.883 1.00 95.81 266 THR A O 1
ATOM 1959 N N . GLU A 1 267 ? 29.329 -9.798 0.222 1.00 96.06 267 GLU A N 1
ATOM 1960 C CA . GLU A 1 267 ? 30.575 -10.293 0.819 1.00 96.06 267 GLU A CA 1
ATOM 1961 C C . GLU A 1 267 ? 30.733 -11.810 0.624 1.00 96.06 267 GLU A C 1
ATOM 1963 O O . GLU A 1 267 ? 31.824 -12.300 0.334 1.00 96.06 267 GLU A O 1
ATOM 1968 N N . ARG A 1 268 ? 29.628 -12.562 0.706 1.00 97.38 268 ARG A N 1
ATOM 1969 C CA . ARG A 1 268 ? 29.590 -14.020 0.500 1.00 97.38 268 ARG A CA 1
ATOM 1970 C C . ARG A 1 268 ? 29.307 -14.430 -0.948 1.00 97.38 268 ARG A C 1
ATOM 1972 O O . ARG A 1 268 ? 29.012 -15.598 -1.206 1.00 97.38 268 ARG A O 1
ATOM 1979 N N . SER A 1 269 ? 29.437 -13.503 -1.898 1.00 96.50 269 SER A N 1
ATOM 1980 C CA . SER A 1 269 ? 29.085 -13.717 -3.306 1.00 96.50 269 SER A CA 1
ATOM 1981 C C . SER A 1 269 ? 29.762 -14.937 -3.928 1.00 96.50 269 SER A C 1
ATOM 1983 O O . SER A 1 269 ? 29.092 -15.765 -4.544 1.00 96.50 269 SER A O 1
ATOM 1985 N N . THR A 1 270 ? 31.068 -15.103 -3.713 1.00 96.38 270 THR A N 1
ATOM 1986 C CA . THR A 1 270 ? 31.838 -16.243 -4.232 1.00 96.38 270 THR A CA 1
ATOM 1987 C C . THR A 1 270 ? 31.301 -17.586 -3.725 1.00 96.38 270 THR A C 1
ATOM 1989 O O . THR A 1 270 ? 31.137 -18.513 -4.518 1.00 96.38 270 THR A O 1
ATOM 1992 N N . SER A 1 271 ? 30.972 -17.690 -2.432 1.00 97.12 271 SER A N 1
ATOM 1993 C CA . SER A 1 271 ? 30.422 -18.918 -1.838 1.00 97.12 271 SER A CA 1
ATOM 1994 C C . SER A 1 271 ? 29.016 -19.218 -2.355 1.00 97.12 271 SER A C 1
ATOM 1996 O O . SER A 1 271 ? 28.737 -20.347 -2.748 1.00 97.12 271 SER A O 1
ATOM 1998 N N . LEU A 1 272 ? 28.146 -18.205 -2.423 1.00 97.44 272 LEU A N 1
ATOM 1999 C CA . LEU A 1 272 ? 26.780 -18.355 -2.937 1.00 97.44 272 LEU A CA 1
ATOM 2000 C C . LEU A 1 272 ? 26.767 -18.790 -4.411 1.00 97.44 272 LEU A C 1
ATOM 2002 O O . LEU A 1 272 ? 25.980 -19.653 -4.797 1.00 97.44 272 LEU A O 1
ATOM 2006 N N . ARG A 1 273 ? 27.672 -18.243 -5.233 1.00 97.12 273 ARG A N 1
ATOM 2007 C CA . ARG A 1 273 ? 27.836 -18.637 -6.643 1.00 97.12 273 ARG A CA 1
ATOM 2008 C C . ARG A 1 273 ? 28.338 -20.074 -6.781 1.00 97.12 273 ARG A C 1
ATOM 2010 O O . ARG A 1 273 ? 27.863 -20.789 -7.660 1.00 97.12 273 ARG A O 1
ATOM 2017 N N . ALA A 1 274 ? 29.257 -20.495 -5.910 1.00 96.94 274 ALA A N 1
ATOM 2018 C CA . ALA A 1 274 ? 29.742 -21.871 -5.875 1.00 96.94 274 ALA A CA 1
ATOM 2019 C C . ALA A 1 274 ? 28.625 -22.861 -5.501 1.00 96.94 274 ALA A C 1
ATOM 2021 O O . ALA A 1 274 ? 28.497 -23.884 -6.169 1.00 96.94 274 ALA A O 1
ATOM 2022 N N . CYS A 1 275 ? 27.783 -22.531 -4.512 1.00 97.94 275 CYS A N 1
ATOM 2023 C CA . CYS A 1 275 ? 26.617 -23.345 -4.146 1.00 97.94 275 CYS A CA 1
ATOM 2024 C C . CYS A 1 275 ? 25.632 -23.522 -5.311 1.00 97.94 275 CYS A C 1
ATOM 2026 O O . CYS A 1 275 ? 25.090 -24.602 -5.479 1.00 97.94 275 CYS A O 1
ATOM 2028 N N . ALA A 1 276 ? 25.437 -22.489 -6.135 1.00 97.25 276 ALA A N 1
ATOM 2029 C CA . ALA A 1 276 ? 24.549 -22.530 -7.301 1.00 97.25 276 ALA A CA 1
ATOM 2030 C C . ALA A 1 276 ? 25.184 -23.151 -8.565 1.00 97.25 276 ALA A C 1
ATOM 2032 O O . ALA A 1 276 ? 24.618 -23.040 -9.653 1.00 97.25 276 ALA A O 1
ATOM 2033 N N . GLY A 1 277 ? 26.415 -23.676 -8.483 1.00 96.94 277 GLY A N 1
ATOM 2034 C CA . GLY A 1 277 ? 27.141 -24.200 -9.647 1.00 96.94 277 GLY A CA 1
ATOM 2035 C C . GLY A 1 277 ? 27.368 -23.170 -10.767 1.00 96.94 277 GLY A C 1
ATOM 2036 O O . GLY A 1 277 ? 27.524 -23.537 -11.936 1.00 96.94 277 GLY A O 1
ATOM 2037 N N . ALA A 1 278 ? 27.359 -21.872 -10.445 1.00 96.25 278 ALA A N 1
ATOM 2038 C CA . ALA A 1 278 ? 27.387 -20.807 -11.440 1.00 96.25 278 ALA A CA 1
ATOM 2039 C C . ALA A 1 278 ? 28.774 -20.643 -12.075 1.00 96.25 278 ALA A C 1
ATOM 2041 O O . ALA A 1 278 ? 29.809 -20.691 -11.407 1.00 96.25 278 ALA A O 1
ATOM 2042 N N . ARG A 1 279 ? 28.810 -20.393 -13.389 1.00 95.88 279 ARG A N 1
ATOM 2043 C CA . ARG A 1 279 ? 30.069 -20.128 -14.106 1.00 95.88 279 ARG A CA 1
ATOM 2044 C C . ARG A 1 279 ? 30.618 -18.732 -13.761 1.00 95.88 279 ARG A C 1
ATOM 2046 O O . ARG A 1 279 ? 29.828 -17.833 -13.456 1.00 95.88 279 ARG A O 1
ATOM 2053 N N . PRO A 1 280 ? 31.942 -18.497 -13.874 1.00 93.44 280 PRO A N 1
ATOM 2054 C CA . PRO A 1 280 ? 32.509 -17.150 -13.768 1.00 93.44 280 PRO A CA 1
ATOM 2055 C C . PRO A 1 280 ? 31.780 -16.166 -14.697 1.00 93.44 280 PRO A C 1
ATOM 2057 O O . PRO A 1 280 ? 31.548 -16.471 -15.867 1.00 93.44 280 PRO A O 1
ATOM 2060 N N . GLY A 1 281 ? 31.381 -15.013 -14.169 1.00 91.69 281 GLY A N 1
ATOM 2061 C CA . GLY A 1 281 ? 30.630 -13.965 -14.861 1.00 91.69 281 GLY A CA 1
ATOM 2062 C C . GLY A 1 281 ? 29.109 -14.159 -14.943 1.00 91.69 281 GLY A C 1
ATOM 2063 O O . GLY A 1 281 ? 28.410 -13.218 -15.304 1.00 91.69 281 GLY A O 1
ATOM 2064 N N . GLN A 1 282 ? 28.556 -15.332 -14.608 1.00 94.69 282 GLN A N 1
ATOM 2065 C CA . GLN A 1 282 ? 27.103 -15.566 -14.646 1.00 94.69 282 GLN A CA 1
ATOM 2066 C C . GLN A 1 282 ? 26.432 -15.086 -13.347 1.00 94.69 282 GLN A C 1
ATOM 2068 O O . GLN A 1 282 ? 26.738 -15.664 -12.307 1.00 94.69 282 GLN A O 1
ATOM 2073 N N . PRO A 1 283 ? 25.540 -14.078 -13.335 1.00 94.31 283 PRO A N 1
ATOM 2074 C CA . PRO A 1 283 ? 24.876 -13.634 -12.106 1.00 94.31 283 PRO A CA 1
ATOM 2075 C C . PRO A 1 283 ? 23.953 -14.723 -11.535 1.00 94.31 283 PRO A C 1
ATOM 2077 O O . PRO A 1 283 ? 23.312 -15.455 -12.291 1.00 94.31 283 PRO A O 1
ATOM 2080 N N . VAL A 1 284 ? 23.862 -14.806 -10.204 1.00 97.19 284 VAL A N 1
ATOM 2081 C CA . VAL A 1 284 ? 22.959 -15.728 -9.486 1.00 97.19 284 VAL A CA 1
ATOM 2082 C C . VAL A 1 284 ? 21.922 -14.915 -8.725 1.00 97.19 284 VAL A C 1
ATOM 2084 O O . VAL A 1 284 ? 22.279 -14.010 -7.979 1.00 97.19 284 VAL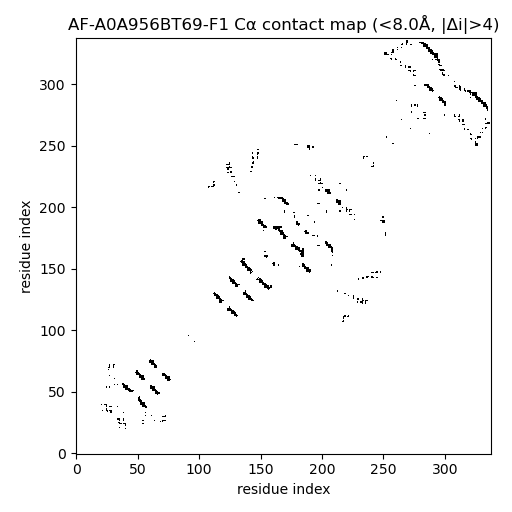 A O 1
ATOM 2087 N N . SER A 1 285 ? 20.634 -15.216 -8.890 1.00 96.62 285 SER A N 1
ATOM 2088 C CA . SER A 1 285 ? 19.585 -14.574 -8.094 1.00 96.62 285 SER A CA 1
ATOM 2089 C C . SER A 1 285 ? 19.317 -15.400 -6.842 1.00 96.62 285 SER A C 1
ATOM 2091 O O . SER A 1 285 ? 18.972 -16.573 -6.940 1.00 96.62 285 SER A O 1
ATOM 2093 N N . VAL A 1 286 ? 19.456 -14.786 -5.671 1.00 97.25 286 VAL A N 1
ATOM 2094 C CA . VAL A 1 286 ? 19.151 -15.412 -4.380 1.00 97.25 286 VAL A CA 1
ATOM 2095 C C . VAL A 1 286 ? 18.010 -14.678 -3.689 1.00 97.25 286 VAL A C 1
ATOM 2097 O O . VAL A 1 286 ? 17.841 -13.468 -3.854 1.00 97.25 286 VAL A O 1
ATOM 2100 N N . GLU A 1 287 ? 17.227 -15.412 -2.913 1.00 95.69 287 GLU A N 1
ATOM 2101 C CA . GLU A 1 287 ? 16.220 -14.897 -1.994 1.00 95.69 287 GLU A CA 1
ATOM 2102 C C . GLU A 1 287 ? 16.693 -15.163 -0.566 1.00 95.69 287 GLU A C 1
ATOM 2104 O O . GLU A 1 287 ? 16.837 -16.312 -0.162 1.00 95.69 287 GLU A O 1
ATOM 2109 N N . ALA A 1 288 ? 16.965 -14.104 0.192 1.00 96.25 288 ALA A N 1
ATOM 2110 C CA . ALA A 1 288 ? 17.320 -14.200 1.600 1.00 96.25 288 ALA A CA 1
ATOM 2111 C C . ALA A 1 288 ? 16.117 -13.814 2.456 1.00 96.25 288 ALA A C 1
ATOM 2113 O O . ALA A 1 288 ? 15.522 -12.757 2.240 1.00 96.25 288 ALA A O 1
ATOM 2114 N N . THR A 1 289 ? 15.785 -14.635 3.446 1.00 92.00 289 THR A N 1
ATOM 2115 C CA . THR A 1 289 ? 14.738 -14.384 4.442 1.00 92.00 289 THR A CA 1
ATOM 2116 C C . THR A 1 289 ? 15.336 -14.430 5.836 1.00 92.00 289 THR A C 1
ATOM 2118 O O . THR A 1 289 ? 16.162 -15.296 6.102 1.00 92.00 289 THR A O 1
ATOM 2121 N N . TRP A 1 290 ? 14.912 -13.549 6.734 1.00 93.81 290 TRP A N 1
ATOM 2122 C CA . TRP A 1 290 ? 15.348 -13.580 8.126 1.00 93.81 290 TRP A CA 1
ATOM 2123 C C . TRP A 1 290 ? 14.196 -13.310 9.085 1.00 93.81 290 TRP A C 1
ATOM 2125 O O . TRP A 1 290 ? 13.244 -12.607 8.739 1.00 93.81 290 TRP A O 1
ATOM 2135 N N . GLY A 1 291 ? 14.273 -13.909 10.270 1.00 83.75 291 GLY A N 1
ATOM 2136 C CA . GLY A 1 291 ? 13.339 -13.670 11.371 1.00 83.75 291 GLY A CA 1
ATOM 2137 C C . GLY A 1 291 ? 13.856 -12.617 12.352 1.00 83.75 291 GLY A C 1
ATOM 2138 O O . GLY A 1 291 ? 14.988 -12.152 12.236 1.00 83.75 291 GLY A O 1
ATOM 2139 N N . VAL A 1 292 ? 13.050 -12.302 13.369 1.00 78.88 292 VAL A N 1
ATOM 2140 C CA . VAL A 1 292 ? 13.401 -11.346 14.441 1.00 78.88 292 VAL A CA 1
ATOM 2141 C C . VAL A 1 292 ? 14.658 -11.740 15.232 1.00 78.88 292 VAL A C 1
ATOM 2143 O O . VAL A 1 292 ? 15.347 -10.875 15.769 1.00 78.88 292 VAL A O 1
ATOM 2146 N N . GLU A 1 293 ? 14.999 -13.032 15.246 1.00 88.75 293 GLU A N 1
ATOM 2147 C CA . GLU A 1 293 ? 16.226 -13.590 15.840 1.00 88.75 293 GLU A CA 1
ATOM 2148 C C . GLU A 1 293 ? 17.494 -13.331 14.999 1.00 88.75 293 GLU A C 1
ATOM 2150 O O . GLU A 1 293 ? 18.602 -13.734 15.376 1.00 88.75 293 GLU A O 1
ATOM 2155 N N . GLY A 1 294 ? 17.337 -12.720 13.820 1.00 90.44 294 GLY A N 1
ATOM 2156 C CA . GLY A 1 294 ? 18.414 -12.417 12.882 1.00 90.44 294 GLY A CA 1
ATOM 2157 C C . GLY A 1 294 ? 18.940 -13.623 12.097 1.00 90.44 294 GLY A C 1
ATOM 2158 O O . GLY A 1 294 ? 19.890 -13.475 11.332 1.00 90.44 294 GLY A O 1
ATOM 2159 N N . VAL A 1 295 ? 18.358 -14.816 12.263 1.00 94.50 295 VAL A N 1
ATOM 2160 C CA . VAL A 1 295 ? 18.748 -16.014 11.499 1.00 94.50 295 VAL A CA 1
ATOM 2161 C C . VAL A 1 295 ? 18.361 -15.823 10.038 1.00 94.50 295 VAL A C 1
ATOM 2163 O O . VAL A 1 295 ? 17.199 -15.539 9.752 1.00 94.50 295 VAL A O 1
ATOM 2166 N N . VAL A 1 296 ? 19.326 -15.979 9.130 1.00 95.81 296 VAL A N 1
ATOM 2167 C CA . VAL A 1 296 ? 19.127 -15.786 7.690 1.00 95.81 296 VAL A CA 1
ATOM 2168 C C . VAL A 1 296 ? 19.101 -17.133 6.978 1.00 95.81 296 VAL A C 1
ATOM 2170 O O . VAL A 1 296 ? 20.048 -17.908 7.057 1.00 95.81 296 VAL A O 1
ATOM 2173 N N . HIS A 1 297 ? 18.024 -17.378 6.244 1.00 96.94 297 HIS A N 1
ATOM 2174 C CA . HIS A 1 297 ? 17.886 -18.479 5.299 1.00 96.94 297 HIS A CA 1
ATOM 2175 C C . HIS A 1 297 ? 18.032 -17.940 3.882 1.00 96.94 297 HIS A C 1
ATOM 2177 O O . HIS A 1 297 ? 17.491 -16.877 3.573 1.00 96.94 297 HIS A O 1
ATOM 2183 N N . VAL A 1 298 ? 18.749 -18.662 3.025 1.00 97.69 298 VAL A N 1
ATOM 2184 C CA . VAL A 1 298 ? 19.012 -18.241 1.646 1.00 97.69 298 VAL A CA 1
ATOM 2185 C C . VAL A 1 298 ? 18.598 -19.340 0.685 1.00 97.69 298 VAL A C 1
ATOM 2187 O O . VAL A 1 298 ? 19.047 -20.475 0.813 1.00 97.69 298 VAL A O 1
ATOM 2190 N N . ALA A 1 299 ? 17.770 -18.975 -0.290 1.00 97.25 299 ALA A N 1
ATOM 2191 C CA . ALA A 1 299 ? 17.340 -19.838 -1.376 1.00 97.25 299 ALA A CA 1
ATOM 2192 C C . ALA A 1 299 ? 17.882 -19.338 -2.724 1.00 97.25 299 ALA A C 1
ATOM 2194 O O . ALA A 1 299 ? 17.859 -18.138 -3.011 1.00 97.25 299 ALA A O 1
ATOM 2195 N N . ILE A 1 300 ? 18.350 -20.249 -3.576 1.00 97.75 300 ILE A N 1
ATOM 2196 C CA . ILE A 1 300 ? 18.796 -19.942 -4.942 1.00 97.75 300 ILE A CA 1
ATOM 2197 C C . ILE A 1 300 ? 17.582 -19.950 -5.871 1.00 97.75 300 ILE A C 1
ATOM 2199 O O . ILE A 1 300 ? 16.923 -20.967 -6.073 1.00 97.75 300 ILE A O 1
ATOM 2203 N N . ARG A 1 301 ? 17.246 -18.800 -6.457 1.00 96.00 301 ARG A N 1
ATOM 2204 C CA . ARG A 1 301 ? 16.032 -18.689 -7.270 1.00 96.00 301 ARG A CA 1
ATOM 2205 C C . ARG A 1 301 ? 16.172 -19.472 -8.572 1.00 96.00 301 ARG A C 1
ATOM 2207 O O . ARG A 1 301 ? 17.118 -19.266 -9.326 1.00 96.00 301 ARG A O 1
ATOM 2214 N N . GLY A 1 302 ? 15.166 -20.297 -8.860 1.00 92.88 302 GLY A N 1
ATOM 2215 C CA . GLY A 1 302 ? 15.133 -21.159 -10.044 1.00 92.88 302 GLY A CA 1
ATOM 2216 C C . GLY A 1 302 ? 15.779 -22.530 -9.839 1.00 92.88 302 GLY A C 1
ATOM 2217 O O . GLY A 1 302 ? 15.819 -23.302 -10.793 1.00 92.88 302 GLY A O 1
ATOM 2218 N N . SER A 1 303 ? 16.252 -22.826 -8.626 1.00 95.38 303 SER A N 1
ATOM 2219 C CA . SER A 1 303 ? 16.688 -24.157 -8.220 1.00 95.38 303 SER A CA 1
ATOM 2220 C C . SER A 1 303 ? 15.687 -24.771 -7.242 1.00 95.38 303 SER A C 1
ATOM 2222 O O . SER A 1 303 ? 15.246 -24.107 -6.302 1.00 95.38 303 SER A O 1
ATOM 2224 N N . ASP A 1 304 ? 15.360 -26.043 -7.452 1.00 94.38 304 ASP A N 1
ATOM 2225 C CA . ASP A 1 304 ? 14.565 -26.861 -6.528 1.00 94.38 304 ASP A CA 1
ATOM 2226 C C . ASP A 1 304 ? 15.460 -27.809 -5.700 1.00 94.38 304 ASP A C 1
ATOM 2228 O O . ASP A 1 304 ? 14.957 -28.646 -4.949 1.00 94.38 304 ASP A O 1
ATOM 2232 N N . ASP A 1 305 ? 16.787 -27.696 -5.831 1.00 96.94 305 ASP A N 1
ATOM 2233 C CA . ASP A 1 305 ? 17.740 -28.559 -5.140 1.00 96.94 305 ASP A CA 1
ATOM 2234 C C . ASP A 1 305 ? 17.935 -28.112 -3.681 1.00 96.94 305 ASP A C 1
ATOM 2236 O O . ASP A 1 305 ? 18.477 -27.045 -3.380 1.00 96.94 305 ASP A O 1
ATOM 2240 N N . ALA A 1 306 ? 17.485 -28.952 -2.747 1.00 95.56 306 ALA A N 1
ATOM 2241 C CA . ALA A 1 306 ? 17.605 -28.697 -1.317 1.00 95.56 306 ALA A CA 1
ATOM 2242 C C . ALA A 1 306 ? 19.067 -28.605 -0.842 1.00 95.56 306 ALA A C 1
ATOM 2244 O O . ALA A 1 306 ? 19.333 -27.893 0.129 1.00 95.56 306 ALA A O 1
ATOM 2245 N N . GLU A 1 307 ? 20.009 -29.285 -1.505 1.00 97.69 307 GLU A N 1
ATOM 2246 C CA . GLU A 1 307 ? 21.433 -29.213 -1.165 1.00 97.69 307 GLU A CA 1
ATOM 2247 C C . GLU A 1 307 ? 22.020 -27.847 -1.534 1.00 97.69 307 GLU A C 1
ATOM 2249 O O . GLU A 1 307 ? 22.784 -27.273 -0.752 1.00 97.69 307 GLU A O 1
ATOM 2254 N N . GLU A 1 308 ? 21.601 -27.271 -2.664 1.00 97.75 308 GLU A N 1
ATOM 2255 C CA . GLU A 1 308 ? 22.002 -25.921 -3.067 1.00 97.75 308 GLU A CA 1
ATOM 2256 C C . GLU A 1 308 ? 21.485 -24.865 -2.073 1.00 97.75 308 GLU A C 1
ATOM 2258 O O . GLU A 1 308 ? 22.249 -24.003 -1.626 1.00 97.75 308 GLU A O 1
ATOM 2263 N N . HIS A 1 309 ? 20.217 -24.960 -1.649 1.00 97.25 309 HIS A N 1
ATOM 2264 C CA . HIS A 1 309 ? 19.628 -24.064 -0.637 1.00 97.25 309 HIS A CA 1
ATOM 2265 C C . HIS A 1 309 ? 20.296 -24.210 0.738 1.00 97.25 309 HIS A C 1
ATOM 2267 O O . HIS A 1 309 ? 20.562 -23.215 1.422 1.00 97.25 309 HIS A O 1
ATOM 2273 N N . ALA A 1 310 ? 20.609 -25.444 1.147 1.00 97.50 310 ALA A N 1
ATOM 2274 C CA . ALA A 1 310 ? 21.322 -25.715 2.392 1.00 97.50 310 ALA A CA 1
ATOM 2275 C C . ALA A 1 310 ? 22.750 -25.150 2.356 1.00 97.50 310 ALA A C 1
ATOM 2277 O O . ALA A 1 310 ? 23.173 -24.502 3.315 1.00 97.50 310 ALA A O 1
ATOM 2278 N N . CYS A 1 311 ? 23.464 -25.320 1.238 1.00 98.31 311 CYS A N 1
ATOM 2279 C CA . CYS A 1 311 ? 24.781 -24.726 1.008 1.00 98.31 311 CYS A CA 1
ATOM 2280 C C . CYS A 1 311 ? 24.721 -23.194 1.078 1.00 98.31 311 CYS A C 1
ATOM 2282 O O . CYS A 1 311 ? 25.509 -22.572 1.796 1.00 98.31 311 CYS A O 1
ATOM 2284 N N . ALA A 1 312 ? 23.755 -22.575 0.392 1.00 97.75 312 ALA A N 1
ATOM 2285 C CA . ALA A 1 312 ? 23.591 -21.124 0.378 1.00 97.75 312 ALA A CA 1
ATOM 228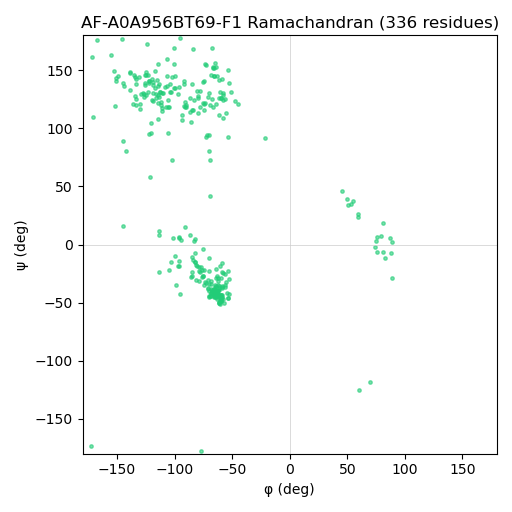6 C C . ALA A 1 312 ? 23.275 -20.562 1.773 1.00 97.75 312 ALA A C 1
ATOM 2288 O O . ALA A 1 312 ? 23.828 -19.538 2.173 1.00 97.75 312 ALA A O 1
ATOM 2289 N N . THR A 1 313 ? 22.434 -21.256 2.542 1.00 97.56 313 THR A N 1
ATOM 2290 C CA . THR A 1 313 ? 22.135 -20.894 3.934 1.00 97.56 313 THR A CA 1
ATOM 2291 C C . THR A 1 313 ? 23.366 -21.061 4.831 1.00 97.56 313 THR A C 1
ATOM 2293 O O . THR A 1 313 ? 23.673 -20.175 5.627 1.00 97.56 313 THR A O 1
ATOM 2296 N N . ALA A 1 314 ? 24.126 -22.149 4.671 1.00 97.69 314 ALA A N 1
ATOM 2297 C CA . ALA A 1 314 ? 25.363 -22.378 5.416 1.00 97.69 314 ALA A CA 1
ATOM 2298 C C . ALA A 1 314 ? 26.432 -21.309 5.130 1.00 97.69 314 ALA A C 1
ATOM 2300 O O . ALA A 1 314 ? 27.177 -20.932 6.030 1.00 97.69 314 ALA A O 1
ATOM 2301 N N . ALA A 1 315 ? 26.469 -20.742 3.920 1.00 97.31 315 ALA A N 1
ATOM 2302 C CA . ALA A 1 315 ? 27.380 -19.644 3.588 1.00 97.31 315 ALA A CA 1
ATOM 2303 C C . ALA A 1 315 ? 27.162 -18.377 4.444 1.00 97.31 315 ALA A C 1
ATOM 2305 O O . ALA A 1 315 ? 28.061 -17.536 4.524 1.00 97.31 315 ALA A O 1
ATOM 2306 N N . LEU A 1 316 ? 25.995 -18.244 5.091 1.00 96.75 316 LEU A N 1
ATOM 2307 C CA . LEU A 1 316 ? 25.662 -17.159 6.015 1.00 96.75 316 LEU A CA 1
ATOM 2308 C C . LEU A 1 316 ? 25.469 -17.626 7.469 1.00 96.75 316 LEU A C 1
ATOM 2310 O O . LEU A 1 316 ? 25.089 -16.809 8.299 1.00 96.75 316 LEU A O 1
ATOM 2314 N N . SER A 1 317 ? 25.766 -18.882 7.830 1.00 92.75 317 SER A N 1
ATOM 2315 C CA . SER A 1 317 ? 25.429 -19.422 9.163 1.00 92.75 317 SER A CA 1
ATOM 2316 C C . SER A 1 317 ? 26.123 -18.723 10.337 1.00 92.75 317 SER A C 1
ATOM 2318 O O . SER A 1 317 ? 25.611 -18.735 11.454 1.00 92.75 317 SER A O 1
ATOM 2320 N N . GLU A 1 318 ? 27.297 -18.133 10.105 1.00 92.75 318 GLU A N 1
ATOM 2321 C CA . GLU A 1 318 ? 28.043 -17.367 11.116 1.00 92.75 318 GLU A CA 1
ATOM 2322 C C . GLU A 1 318 ? 27.578 -15.909 11.224 1.00 92.75 318 GLU A C 1
ATOM 2324 O O . GLU A 1 318 ? 27.928 -15.210 12.174 1.00 92.75 318 GLU A O 1
ATOM 2329 N N . TRP A 1 319 ? 26.792 -15.437 10.254 1.00 95.69 319 TRP A N 1
ATOM 2330 C CA . TRP A 1 319 ? 26.297 -14.072 10.203 1.00 95.69 319 TRP A CA 1
ATOM 2331 C C . TRP A 1 319 ? 24.838 -14.007 10.657 1.00 95.69 319 TRP A C 1
ATOM 2333 O O . TRP A 1 319 ? 24.034 -14.898 10.387 1.00 95.69 319 TRP A O 1
ATOM 2343 N N . ARG A 1 320 ? 24.475 -12.922 11.341 1.00 92.44 320 ARG A N 1
ATOM 2344 C CA . ARG A 1 320 ? 23.091 -12.644 11.730 1.00 92.44 320 ARG A CA 1
ATOM 2345 C C . ARG A 1 320 ? 22.679 -11.269 11.240 1.00 92.44 320 ARG A C 1
ATOM 2347 O O . ARG A 1 320 ? 23.446 -10.313 11.355 1.00 92.44 320 ARG A O 1
ATOM 2354 N N . ALA A 1 321 ? 21.450 -11.174 10.745 1.00 89.06 321 ALA A N 1
ATOM 2355 C CA . ALA A 1 321 ? 20.820 -9.891 10.495 1.00 89.06 321 ALA A CA 1
ATOM 2356 C C . ALA A 1 321 ? 20.628 -9.135 11.820 1.00 89.06 321 ALA A C 1
ATOM 2358 O O . ALA A 1 321 ? 20.489 -9.776 12.867 1.00 89.06 321 ALA A O 1
ATOM 2359 N N . PRO A 1 322 ? 20.606 -7.790 11.795 1.00 86.44 322 PRO A N 1
ATOM 2360 C CA . PRO A 1 322 ? 20.216 -7.002 12.958 1.00 86.44 322 PRO A CA 1
ATOM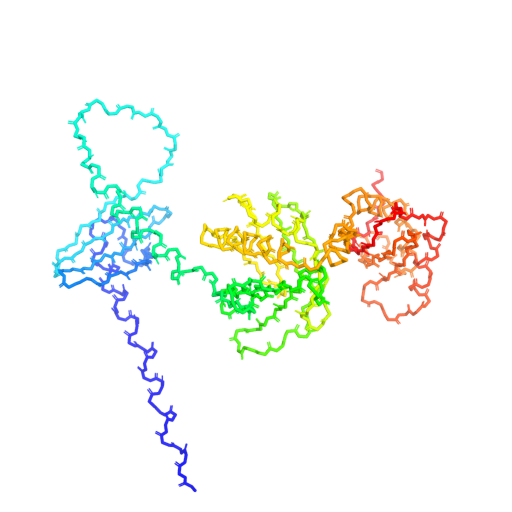 2361 C C . 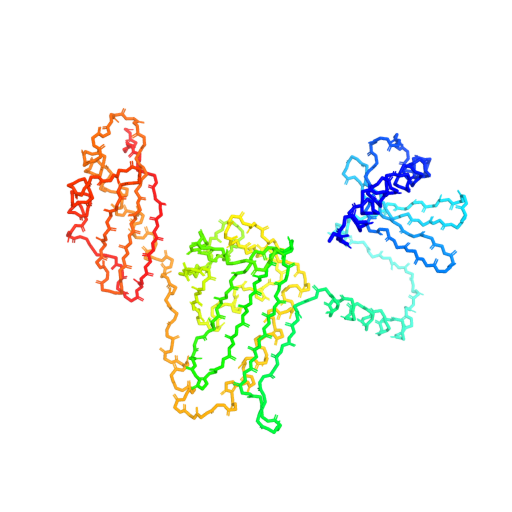PRO A 1 322 ? 18.914 -7.540 13.568 1.00 86.44 322 PRO A C 1
ATOM 2363 O O . PRO A 1 322 ? 17.907 -7.679 12.871 1.00 86.44 322 PRO A O 1
ATOM 2366 N N . SER A 1 323 ? 18.963 -7.893 14.855 1.00 76.25 323 SER A N 1
ATOM 2367 C CA . SER A 1 323 ? 17.825 -8.442 15.598 1.00 76.25 323 SER A CA 1
ATOM 2368 C C . SER A 1 323 ? 16.692 -7.422 15.727 1.00 76.25 323 SER A C 1
ATOM 2370 O O . SER A 1 323 ? 16.939 -6.218 15.693 1.00 76.25 323 SER A O 1
ATOM 2372 N N . GLY A 1 324 ? 15.463 -7.903 15.923 1.00 66.50 324 GLY A N 1
ATOM 2373 C CA . GLY A 1 324 ? 14.269 -7.050 16.042 1.00 66.50 324 GLY A CA 1
ATOM 2374 C C . GLY A 1 324 ? 13.608 -6.711 14.703 1.00 66.50 324 GLY A C 1
ATOM 2375 O O . GLY A 1 324 ? 12.659 -5.943 14.654 1.00 66.50 324 GLY A O 1
ATOM 2376 N N . ALA A 1 325 ? 14.087 -7.300 13.606 1.00 71.62 325 ALA A N 1
ATOM 2377 C CA . ALA A 1 325 ? 13.516 -7.136 12.279 1.00 71.62 325 ALA A CA 1
ATOM 2378 C C . ALA A 1 325 ? 13.409 -8.499 11.595 1.00 71.62 325 ALA A C 1
ATOM 2380 O O . ALA A 1 325 ? 14.405 -9.205 11.486 1.00 71.62 325 ALA A O 1
ATOM 2381 N N . ALA A 1 326 ? 12.229 -8.850 11.088 1.00 79.88 326 ALA A N 1
ATOM 2382 C CA . ALA A 1 326 ? 12.067 -9.935 10.126 1.00 79.88 326 ALA A CA 1
ATOM 2383 C C . ALA A 1 326 ? 11.968 -9.347 8.715 1.00 79.88 326 ALA A C 1
ATOM 2385 O O . ALA A 1 326 ? 11.412 -8.268 8.519 1.00 79.88 326 ALA A O 1
ATOM 2386 N N . GLY A 1 327 ? 12.500 -10.031 7.707 1.00 85.06 327 GLY A N 1
ATOM 2387 C CA . GLY A 1 327 ? 12.484 -9.494 6.353 1.00 85.06 327 GLY A CA 1
ATOM 2388 C C . GLY A 1 327 ? 12.849 -10.488 5.268 1.00 85.06 327 GLY A C 1
ATOM 2389 O O . GLY A 1 327 ? 13.086 -11.672 5.512 1.00 85.06 327 GLY A O 1
ATOM 2390 N N . ARG A 1 328 ? 12.750 -10.020 4.021 1.00 89.00 328 ARG A N 1
ATOM 2391 C CA . ARG A 1 328 ? 13.125 -10.767 2.818 1.00 89.00 328 ARG A CA 1
ATOM 2392 C C . ARG A 1 328 ? 13.705 -9.826 1.776 1.00 89.00 328 ARG A C 1
ATOM 2394 O O . ARG A 1 328 ? 13.140 -8.758 1.555 1.00 89.00 328 ARG A O 1
ATOM 2401 N N . ILE A 1 329 ? 14.760 -10.253 1.088 1.00 92.06 329 ILE A N 1
ATOM 2402 C CA . ILE A 1 329 ? 15.273 -9.576 -0.104 1.00 92.06 329 ILE A CA 1
ATOM 2403 C C . ILE A 1 329 ? 15.578 -10.569 -1.214 1.00 92.06 329 ILE A C 1
ATOM 2405 O O . ILE A 1 329 ? 16.075 -11.661 -0.961 1.00 92.06 329 ILE A O 1
ATOM 2409 N N . VAL A 1 330 ? 15.330 -10.149 -2.453 1.00 91.75 330 VAL A N 1
ATOM 2410 C CA . VAL A 1 330 ? 15.911 -10.786 -3.636 1.00 91.75 330 VAL A CA 1
ATOM 2411 C C . VAL A 1 330 ? 17.132 -9.973 -4.039 1.00 91.75 330 VAL A C 1
ATOM 2413 O O . VAL A 1 330 ? 17.052 -8.748 -4.165 1.00 91.75 330 VAL A O 1
ATOM 2416 N N . HIS A 1 331 ? 18.261 -10.641 -4.232 1.00 93.62 331 HIS A N 1
ATOM 2417 C CA . HIS A 1 331 ? 19.517 -10.005 -4.594 1.00 93.62 331 HIS A CA 1
ATOM 2418 C C . HIS A 1 331 ? 20.184 -10.758 -5.745 1.00 93.62 331 HIS A C 1
ATOM 2420 O O . HIS A 1 331 ? 20.163 -11.987 -5.790 1.00 93.62 331 HIS A O 1
ATOM 2426 N N . ALA A 1 332 ? 20.738 -10.014 -6.701 1.00 95.50 332 ALA A N 1
ATOM 2427 C CA . ALA A 1 332 ? 21.573 -10.572 -7.752 1.00 95.50 332 ALA A CA 1
ATOM 2428 C C . ALA A 1 332 ? 23.024 -10.548 -7.270 1.00 95.50 332 ALA A C 1
ATOM 2430 O O . ALA A 1 332 ? 23.569 -9.487 -6.982 1.00 95.50 332 ALA A O 1
ATOM 2431 N N . VAL A 1 333 ? 23.616 -11.729 -7.161 1.00 95.38 333 VAL A N 1
ATOM 2432 C CA . VAL A 1 333 ? 24.990 -11.944 -6.732 1.00 95.38 333 VAL A CA 1
ATOM 2433 C C . VAL A 1 333 ? 25.877 -12.017 -7.974 1.00 95.38 333 VAL A C 1
ATOM 2435 O O . VAL A 1 333 ? 25.806 -12.964 -8.766 1.00 95.38 333 VAL A O 1
ATOM 2438 N N . GLU A 1 334 ? 26.715 -11.004 -8.148 1.00 94.12 334 GLU A N 1
ATOM 2439 C CA . GLU A 1 334 ? 27.673 -10.876 -9.250 1.00 94.12 334 GLU A CA 1
ATOM 2440 C C . GLU A 1 334 ? 29.087 -11.264 -8.789 1.00 94.12 334 GLU A C 1
ATOM 2442 O O . GLU A 1 334 ? 29.317 -11.483 -7.599 1.00 94.12 334 GLU A O 1
ATOM 2447 N N . ASP A 1 335 ? 30.029 -11.412 -9.725 1.00 88.88 335 ASP A N 1
ATOM 2448 C CA . ASP A 1 335 ? 31.438 -11.562 -9.347 1.00 88.88 335 ASP A CA 1
ATOM 2449 C C . ASP A 1 335 ? 31.937 -10.265 -8.684 1.00 88.88 335 ASP A C 1
ATOM 2451 O O . ASP A 1 335 ? 31.540 -9.172 -9.106 1.00 88.88 335 ASP A O 1
ATOM 2455 N N . PRO A 1 336 ? 32.829 -10.349 -7.680 1.00 84.31 336 PRO A N 1
ATOM 2456 C CA . PRO A 1 336 ? 33.450 -9.158 -7.125 1.00 84.31 336 PRO A CA 1
ATOM 2457 C C . PRO A 1 336 ? 34.209 -8.398 -8.227 1.00 84.31 336 PRO A C 1
ATOM 2459 O O . PRO A 1 336 ? 34.826 -9.030 -9.096 1.00 84.31 336 PRO A O 1
ATOM 2462 N N . PRO A 1 337 ? 34.184 -7.051 -8.215 1.00 79.19 337 PRO A N 1
ATOM 2463 C CA . PRO A 1 337 ? 34.974 -6.263 -9.151 1.00 79.19 337 PRO A CA 1
ATOM 2464 C C . PRO A 1 337 ? 36.455 -6.635 -8.996 1.00 79.19 337 PRO A C 1
ATOM 2466 O O . PRO A 1 337 ? 36.969 -6.688 -7.878 1.00 79.19 337 PRO A O 1
ATOM 2469 N N . ARG A 1 338 ? 37.105 -6.953 -10.121 1.00 76.06 338 ARG A N 1
ATOM 2470 C CA . ARG A 1 338 ? 38.540 -7.270 -10.179 1.00 76.06 338 ARG A CA 1
ATOM 2471 C C . ARG A 1 338 ? 39.405 -6.035 -9.982 1.00 76.06 338 ARG A C 1
ATOM 2473 O O . ARG A 1 338 ? 38.994 -4.959 -10.471 1.00 76.06 338 ARG A O 1
#

Sequence (338 aa):
MRFMGVIVIAAAAVLATGCATRRLRSASAGSVGCAPRDIEIGNTSRRLTGRTWTAECHGAVYQCSGLGTDVTCSPLRESVASSERPSSMGVPSSAGAAADARRREELLERQGPAFEFARDGERLRGVRATFSPRGAQLVLTYAPESDPLVALSVRGPDGGSLDRCESFTLERGGSMVLVVRLTEGAGRVALEPLLAEAARERGTTATFCGLRWPLRTADVVGFQRFGEHAHEALLNAPEASRDLAADAEPEVPSVDAVSAVRAALTERSTSLRACAGARPGQPVSVEATWGVEGVVHVAIRGSDDAEEHACATAALSEWRAPSGAAGRIVHAVEDPPR

Mean predicted aligned error: 15.78 Å

Secondary structure (DSSP, 8-state):
---SSSTTTTTTSTTSHHHHHHHHHHHHHHHHTS-GGGEEEEEEEE-SS-EEEEEEETTEEEEEEEETTEEEEEE------------------HHHHHHHHHHHHHHHHHHS-EEEEEEETTEEEEEEEEE-GGG-EEEEEEETTTEEEEEEEEE-TTS-B-TT--EEEEEETTEEEEEEE-BTTEEEE-HHHHHHHHT-SSSEEEEETTEEEEPPHHHHHHHHHHHHHHHHHHHHS-HHHHHHHHS-------HHHHHHHHHHHHHTHHHHHHHTTPPTT--EEEEEEE-TT--EEEEETT---HHHHHHHHHTTTT--PPTT--EEEEEEEPPPP-

Foldseek 3Di:
DPDPPPVVVVVVVVVVVVVVLLLVLVLCCVQVVHHSVQWDWADWDDDPQWIWIWIDGPNWIWIWIDGPSDIHIDTPPPPPVDDDDDPDDPPDPPVVVVVVVVVVVVVLVVQAWDKDFDDDVPATQKIWTWHQFPQKIWIWIAGLQVPLWIKIFIAHSVRHFPQVKQWKFKDAPNHTQFIFGDHSRITTWQLVSCLVRLLDQDRIWIDIPNDIRDQHNSHNVNSVVNSVSNVSNLVRHDPVSVVVSVVPDTLGAPPQLVVVVQVLCQVLLVQLCVLVVHDAFGKWKKKWWADLFQQIFIDTPPDPDPSSSVSNSVSCRVPGGPHRHTDMDIDIRGDPDD

Nearest PDB structures (foldseek):
  8vl3-assembly1_A  TM=5.880E-01  e=1.724E+00  synthetic construct
  7te3-assembly1_A  TM=3.391E-01  e=2.682E-01  Homo sapiens
  7ne5-assembly1_A  TM=3.006E-01  e=2.682E-01  Serratia proteamaculans
  7yx7-assembly1_A  TM=1.943E-01  e=1.005E-01  Serratia proteamaculans
  7ywp-assembly1_A  TM=1.956E-01  e=2.682E-01  Serratia proteamaculans

pLDDT: mean 87.24, std 14.02, range [42.12, 98.44]

Radius of gyration: 26.99 Å; Cα contacts (8 Å, |Δi|>4): 581; chains: 1; bounding box: 73×73×65 Å